Protein AF-A0A2S2NQK9-F1 (afdb_monomer)

Nearest PDB structures (foldseek):
  3hzj-assembly2_B  TM=9.659E-01  e=1.621E-14  Homo sapiens
  3hzj-assembly1_A  TM=9.900E-01  e=5.006E-14  Homo sapiens
  4nc6-assembly1_A  TM=9.800E-01  e=1.167E-12  Homo sapiens
  3qyb-assembly1_A  TM=9.838E-01  e=8.018E-11  Homo sapiens
  3qye-assembly2_B  TM=9.836E-01  e=1.014E-10  Homo sapiens

pLDDT: mean 93.79, std 5.63, range [75.31, 98.5]

Secondary structure (DSSP, 8-state):
-HHHHHHHHHHHHHHHHHHHHTS--TTHHHHHHHHTTSSTTSTTT-STTSHHHHHHHHHHHHHHHH-TTT---TTHHHHHHHHHTTS-HHHHHHHHHIIIIIS-GGGGTSGGGHHHHHHHHHHHHHHHHH-HHHHHHHHHTT--HHHHHHHHHHTTTTTTS-HHHHHHHHHHHHHH-TTHHHHHHHHHH-

Radius of gyration: 18.03 Å; Cα contacts (8 Å, |Δi|>4): 195; chains: 1; bounding box: 40×36×60 Å

Mean predicted aligned error: 4.16 Å

Organism: Schizaphis graminum (NCBI:txid13262)

Sequence (190 aa):
IIIIIIIILLLLLLLLLKCINTQDCECGGTIQRDIHRTFPAHNFFKEAGGIGQDNLFHLTKAYAVYDTEVGYCQGLTFLAATLLLHMPEEQAFCVLLKLMYDYGLREFYKDGFETVYLKLYQLNKLMEEQIPHLFNHFNANGIEAHMYASQWFLTLFTARFPLFFVFRIMDVVLLQGLDTLFQVAIALLQ

InterPro domains:
  IPR000195 Rab-GAP-TBC domain [PF00566] (29-189)
  IPR000195 Rab-GAP-TBC domain [PS50086] (1-177)
  IPR000195 Rab-GAP-TBC domain [SM00164] (2-190)
  IPR035969 Rab-GAP-TBC domain superfamily [SSF47923] (20-137)
  IPR035969 Rab-GAP-TBC domain superfamily [SSF47923] (112-190)
  IPR050302 Rab GTPase-activating TBC domain-containing protein [PTHR47219] (24-190)

Solvent-accessible surface area (backbone atoms only — not comparable to full-atom values): 10617 Å² total; per-residue (Å²): 108,70,69,58,53,52,52,51,52,52,51,50,48,54,50,48,52,56,55,46,58,74,54,88,57,92,55,52,70,60,53,57,58,46,50,71,68,38,58,44,86,38,88,64,37,48,44,87,89,29,71,45,41,50,46,44,48,48,44,51,51,32,47,22,62,68,41,66,84,53,35,76,56,93,58,49,59,29,45,54,45,59,37,48,76,77,40,58,59,71,56,28,44,52,52,48,50,41,42,32,63,78,61,46,51,45,54,45,56,32,86,88,31,59,52,43,54,52,51,39,52,50,48,51,52,49,30,52,75,76,40,43,71,60,40,52,52,30,58,78,68,71,56,55,53,69,81,74,45,48,57,40,69,69,24,64,35,38,78,83,50,60,66,78,58,30,52,54,50,50,57,47,32,77,73,74,32,67,71,52,55,54,58,54,53,52,66,73,72,109

Foldseek 3Di:
DVVVVVVVVLVVLVVLLVVLLPDDAPCLVVQLVLLCQQPCVDPLSVDDVHPLSVLLSSLLSSVLSVCVQLRHDRQVSLQLSLLVVPDGSSVSSVVSCCCVPVLVLVLCRGPPSVVLVVVQVVLLVCCCVPVVVVSVVCVVVVNGSCVPCSCCSNNVCRNPDDSVVSVVSVVVCVVPGSCVSSVVVVVVSD

Structure (mmCIF, N/CA/C/O backbone):
data_AF-A0A2S2NQK9-F1
#
_entry.id   AF-A0A2S2NQK9-F1
#
loop_
_atom_site.group_PDB
_atom_site.id
_atom_site.type_symbol
_atom_site.label_atom_id
_atom_site.label_alt_id
_atom_site.label_comp_id
_atom_site.label_asym_id
_atom_site.label_entity_id
_atom_site.label_seq_id
_atom_site.pdbx_PDB_ins_code
_atom_site.Cartn_x
_atom_site.Cartn_y
_atom_site.Cartn_z
_atom_site.occupancy
_atom_site.B_iso_or_equiv
_atom_site.auth_seq_id
_atom_site.auth_comp_id
_atom_site.auth_asym_id
_atom_site.auth_atom_id
_atom_site.pdbx_PDB_model_num
ATOM 1 N N . ILE A 1 1 ? -5.121 16.002 -33.056 1.00 80.94 1 ILE A N 1
ATOM 2 C CA . ILE A 1 1 ? -4.386 16.763 -32.013 1.00 80.94 1 ILE A CA 1
ATOM 3 C C . ILE A 1 1 ? -4.387 16.005 -30.683 1.00 80.94 1 ILE A C 1
ATOM 5 O O . ILE A 1 1 ? -3.319 15.570 -30.292 1.00 80.94 1 ILE A O 1
ATOM 9 N N . ILE A 1 2 ? -5.537 15.731 -30.050 1.00 75.31 2 ILE A N 1
ATOM 10 C CA . ILE A 1 2 ? -5.604 15.007 -28.756 1.00 75.31 2 ILE A CA 1
ATOM 11 C C . ILE A 1 2 ? -4.926 13.625 -28.798 1.00 75.31 2 ILE A C 1
ATOM 13 O O . ILE A 1 2 ? -4.072 13.347 -27.970 1.00 75.31 2 ILE A O 1
ATOM 17 N N . ILE A 1 3 ? -5.229 12.790 -29.799 1.00 76.62 3 ILE A N 1
ATOM 18 C CA . ILE A 1 3 ? -4.604 11.458 -29.945 1.00 76.62 3 ILE A CA 1
ATOM 19 C C . ILE A 1 3 ? -3.077 11.562 -30.092 1.00 76.62 3 ILE A C 1
ATOM 21 O O . ILE A 1 3 ? -2.344 10.787 -29.492 1.00 76.62 3 ILE A O 1
ATOM 25 N N . ILE A 1 4 ? -2.593 12.552 -30.846 1.00 79.94 4 ILE A N 1
ATOM 26 C CA . ILE A 1 4 ? -1.155 12.788 -31.036 1.00 79.94 4 ILE A CA 1
ATOM 27 C C . ILE A 1 4 ? -0.507 13.206 -29.710 1.00 79.94 4 ILE A C 1
ATOM 29 O O . ILE A 1 4 ? 0.549 12.689 -29.367 1.00 79.94 4 ILE A O 1
ATOM 33 N N . ILE A 1 5 ? -1.157 14.083 -28.939 1.00 80.00 5 ILE A N 1
ATOM 34 C CA . ILE A 1 5 ? -0.694 14.489 -27.605 1.00 80.00 5 ILE A CA 1
ATOM 35 C C . ILE A 1 5 ? -0.624 13.277 -26.667 1.00 80.00 5 ILE A C 1
ATOM 37 O O . ILE A 1 5 ? 0.395 13.091 -26.010 1.00 80.00 5 ILE A O 1
ATOM 41 N N . ILE A 1 6 ? -1.652 12.420 -26.652 1.00 77.31 6 ILE A N 1
ATOM 42 C CA . ILE A 1 6 ? -1.673 11.190 -25.842 1.00 77.31 6 ILE A CA 1
ATOM 43 C C . ILE A 1 6 ? -0.523 10.259 -26.237 1.00 77.31 6 ILE A C 1
ATOM 45 O O . ILE A 1 6 ? 0.194 9.784 -25.364 1.00 77.31 6 ILE A O 1
ATOM 49 N N . ILE A 1 7 ? -0.311 10.029 -27.535 1.00 75.88 7 ILE A N 1
ATOM 50 C CA . ILE A 1 7 ? 0.781 9.176 -28.027 1.00 75.88 7 ILE A CA 1
ATOM 51 C C . ILE A 1 7 ? 2.148 9.749 -27.633 1.00 75.88 7 ILE A C 1
ATOM 53 O O . ILE A 1 7 ? 3.009 9.000 -27.180 1.00 75.88 7 ILE A O 1
ATOM 57 N N . ILE A 1 8 ? 2.348 11.065 -27.764 1.00 79.56 8 ILE A N 1
ATOM 58 C CA . ILE A 1 8 ? 3.593 11.735 -27.361 1.00 79.56 8 ILE A CA 1
ATOM 59 C C . ILE A 1 8 ? 3.822 11.594 -25.852 1.00 79.56 8 ILE A C 1
ATOM 61 O O . ILE A 1 8 ? 4.928 11.255 -25.444 1.00 79.56 8 ILE A O 1
ATOM 65 N N . LEU A 1 9 ? 2.791 11.799 -25.027 1.00 79.25 9 LEU A N 1
ATOM 66 C CA . LEU A 1 9 ? 2.861 11.594 -23.576 1.00 79.25 9 LEU A CA 1
ATOM 67 C C . LEU A 1 9 ? 3.213 10.145 -23.223 1.00 79.25 9 LEU A C 1
ATOM 69 O O . LEU A 1 9 ? 4.075 9.922 -22.378 1.00 79.25 9 LEU A O 1
ATOM 73 N N . LEU A 1 10 ? 2.604 9.167 -23.900 1.00 76.56 10 LEU A N 1
ATOM 74 C CA . LEU A 1 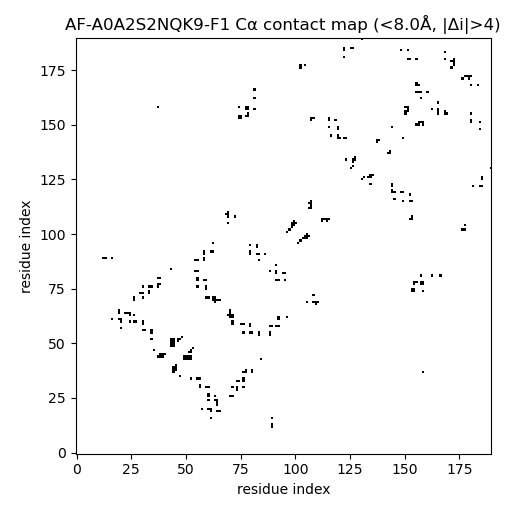10 ? 2.888 7.749 -23.678 1.00 76.56 10 LEU A CA 1
ATOM 75 C C . LEU A 1 10 ? 4.335 7.395 -24.062 1.00 76.56 10 LEU A C 1
ATOM 77 O O . LEU A 1 10 ? 5.013 6.682 -23.330 1.00 76.56 10 LEU A O 1
ATOM 81 N N . LEU A 1 11 ? 4.828 7.928 -25.185 1.00 78.19 11 LEU A N 1
ATOM 82 C CA . LEU A 1 11 ? 6.214 7.760 -25.633 1.00 78.19 11 LEU A CA 1
ATOM 83 C C . LEU A 1 11 ? 7.214 8.416 -24.678 1.00 78.19 11 LEU A C 1
ATOM 85 O O . LEU A 1 11 ? 8.242 7.818 -24.373 1.00 78.19 11 LEU A O 1
ATOM 89 N N . LEU A 1 12 ? 6.917 9.622 -24.190 1.00 81.06 12 LEU A N 1
ATOM 90 C CA . LEU A 1 12 ? 7.744 10.308 -23.197 1.00 81.06 12 LEU A CA 1
ATOM 91 C C . LEU A 1 12 ? 7.798 9.527 -21.885 1.00 81.06 12 LEU A C 1
ATOM 93 O O . LEU A 1 12 ? 8.871 9.402 -21.307 1.00 81.06 12 LEU A O 1
ATOM 97 N N . LEU A 1 13 ? 6.676 8.953 -21.450 1.00 77.19 13 LEU A N 1
ATOM 98 C CA . LEU A 1 13 ? 6.626 8.102 -20.267 1.00 77.19 13 LEU A CA 1
ATOM 99 C C . LEU A 1 13 ? 7.442 6.812 -20.454 1.00 77.19 13 LEU A C 1
ATOM 101 O O . LEU A 1 13 ? 8.217 6.444 -19.575 1.00 77.19 13 LEU A O 1
ATOM 105 N N . LEU A 1 14 ? 7.317 6.156 -21.611 1.00 79.75 14 LEU A N 1
ATOM 106 C CA . LEU A 1 14 ? 8.121 4.984 -21.976 1.00 79.75 14 LEU A CA 1
ATOM 107 C C . LEU A 1 14 ? 9.623 5.299 -21.960 1.00 79.75 14 LEU A C 1
ATOM 109 O O . LEU A 1 14 ? 10.424 4.508 -21.464 1.00 79.75 14 LEU A O 1
ATOM 113 N N . LEU A 1 15 ? 10.010 6.455 -22.507 1.00 80.06 15 LEU A N 1
ATOM 114 C CA . LEU A 1 15 ? 11.395 6.927 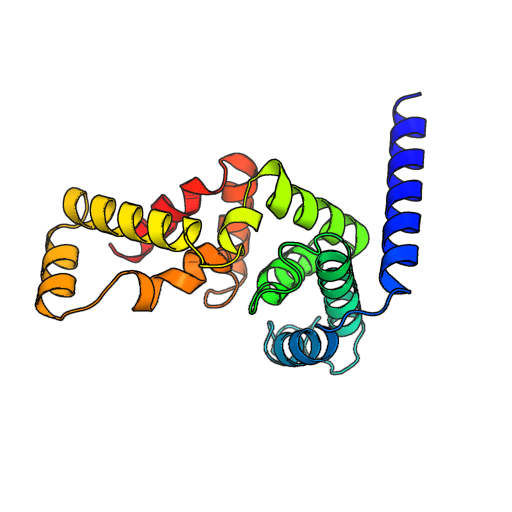-22.494 1.00 80.06 15 LEU A CA 1
ATOM 115 C C . LEU A 1 15 ? 11.862 7.242 -21.073 1.00 80.06 15 LEU A C 1
ATOM 117 O O . LEU A 1 15 ? 12.959 6.836 -20.702 1.00 80.06 15 LEU A O 1
ATOM 121 N N . LEU A 1 16 ? 11.028 7.908 -20.273 1.00 81.19 16 LEU A N 1
ATOM 122 C CA . LEU A 1 16 ? 11.318 8.221 -18.878 1.00 81.19 16 LEU A CA 1
ATOM 123 C C . LEU A 1 16 ? 11.576 6.941 -18.079 1.00 81.19 16 LEU A C 1
ATOM 125 O O . LEU A 1 16 ? 12.618 6.836 -17.442 1.00 81.19 16 LEU A O 1
ATOM 129 N N . LEU A 1 17 ? 10.684 5.950 -18.168 1.00 83.00 17 LEU A N 1
ATOM 130 C CA . LEU A 1 17 ? 10.833 4.682 -17.456 1.00 83.00 17 LEU A CA 1
ATOM 131 C C . LEU A 1 17 ? 12.122 3.956 -17.862 1.00 83.00 17 LEU A C 1
ATOM 133 O O . LEU A 1 17 ? 12.881 3.513 -17.002 1.00 83.00 17 LEU A O 1
ATOM 137 N N . LYS A 1 18 ? 12.417 3.894 -19.167 1.00 84.31 18 LYS A N 1
ATOM 138 C CA . LYS A 1 18 ? 13.667 3.302 -19.667 1.00 84.31 18 LYS A CA 1
ATOM 139 C C . LYS A 1 18 ? 14.898 4.032 -19.137 1.00 84.31 18 LYS A C 1
ATOM 141 O O . LYS A 1 18 ? 15.830 3.374 -18.691 1.00 84.31 18 LYS A O 1
ATOM 146 N N . CYS A 1 19 ? 14.900 5.365 -19.149 1.00 82.75 19 CYS A N 1
ATOM 147 C CA . CYS A 1 19 ? 15.998 6.160 -18.602 1.00 82.75 19 CYS A CA 1
ATOM 148 C C . CYS A 1 19 ? 16.173 5.918 -17.097 1.00 82.75 19 CYS A C 1
ATOM 150 O O . CYS A 1 19 ? 17.290 5.687 -16.644 1.00 82.75 19 CYS A O 1
ATOM 152 N N . ILE A 1 20 ? 15.086 5.922 -16.324 1.00 83.75 20 ILE A N 1
ATOM 153 C CA . ILE A 1 20 ? 15.125 5.676 -14.878 1.00 83.75 20 ILE A CA 1
ATOM 154 C C . ILE A 1 20 ? 15.681 4.279 -14.577 1.00 83.75 20 ILE A C 1
ATOM 156 O O . ILE A 1 20 ? 16.536 4.136 -13.707 1.00 83.75 20 ILE A O 1
ATOM 160 N N . ASN A 1 21 ? 15.279 3.255 -15.333 1.00 84.44 21 ASN A N 1
ATOM 161 C CA . ASN A 1 21 ? 15.763 1.891 -15.117 1.00 84.44 21 ASN A CA 1
ATOM 162 C C . ASN A 1 21 ? 17.279 1.730 -15.336 1.00 84.44 21 ASN A C 1
ATOM 164 O O . ASN A 1 21 ? 17.870 0.814 -14.755 1.00 84.44 21 ASN A O 1
ATOM 168 N N . THR A 1 22 ? 17.924 2.627 -16.097 1.00 84.00 22 THR A N 1
ATOM 169 C CA . THR A 1 22 ? 19.393 2.643 -16.260 1.00 84.00 22 THR A CA 1
ATOM 170 C C . THR A 1 22 ? 20.148 3.237 -15.072 1.00 84.00 22 THR A C 1
ATOM 172 O O . THR A 1 22 ? 21.358 3.056 -14.985 1.00 84.00 22 THR A O 1
ATOM 175 N N . GLN A 1 23 ? 19.462 3.922 -14.154 1.00 86.12 23 GLN A N 1
ATOM 176 C CA . GLN A 1 23 ? 20.084 4.526 -12.977 1.00 86.12 23 GLN A CA 1
ATOM 177 C C . GLN A 1 23 ? 20.291 3.492 -11.868 1.00 86.12 23 GLN A C 1
ATOM 179 O O . GLN A 1 23 ? 19.558 2.503 -11.775 1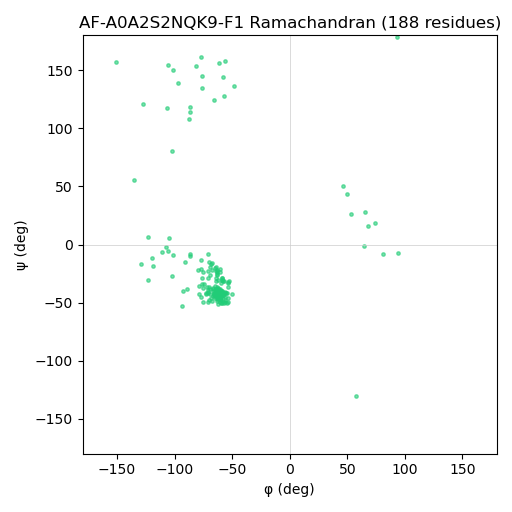.00 86.12 23 GLN A O 1
ATOM 184 N N . ASP A 1 24 ? 21.273 3.722 -11.004 1.00 84.75 24 ASP A N 1
ATOM 185 C CA . ASP A 1 24 ? 21.493 2.895 -9.820 1.00 84.75 24 ASP A CA 1
ATOM 186 C C . ASP A 1 24 ? 20.459 3.218 -8.723 1.00 84.75 24 ASP A C 1
ATOM 188 O O . ASP A 1 24 ? 20.046 4.363 -8.561 1.00 84.75 24 ASP A O 1
ATOM 192 N N . CYS A 1 25 ? 20.029 2.207 -7.957 1.00 87.38 25 CYS A N 1
ATOM 193 C CA . CYS A 1 25 ? 19.203 2.386 -6.750 1.00 87.38 25 CYS A CA 1
ATOM 194 C C . CYS A 1 25 ? 19.861 1.649 -5.588 1.00 87.38 25 CYS A C 1
ATOM 196 O O . CYS A 1 25 ? 20.037 0.429 -5.628 1.00 87.38 25 CYS A O 1
ATOM 198 N N . GLU A 1 26 ? 20.182 2.391 -4.529 1.00 88.69 26 GLU A N 1
ATOM 199 C CA . GLU A 1 26 ? 20.768 1.861 -3.288 1.00 88.69 26 GLU A CA 1
ATOM 200 C C . GLU A 1 26 ? 19.855 0.809 -2.631 1.00 88.69 26 GLU A C 1
ATOM 202 O O . GLU A 1 26 ? 20.296 -0.151 -2.000 1.00 88.69 26 GLU A O 1
ATOM 207 N N . CYS A 1 27 ? 18.554 0.955 -2.866 1.00 90.44 27 CYS A N 1
ATOM 208 C CA . CYS A 1 27 ? 17.470 0.092 -2.430 1.00 90.44 27 CYS A CA 1
ATOM 209 C C . CYS A 1 27 ? 17.392 -1.286 -3.115 1.00 90.44 27 CYS A C 1
ATOM 211 O O . CYS A 1 27 ? 16.594 -2.121 -2.676 1.00 90.44 27 CYS A O 1
ATOM 213 N N . GLY A 1 28 ? 18.186 -1.561 -4.159 1.00 91.12 28 GLY A N 1
ATOM 214 C CA . GLY A 1 28 ? 18.007 -2.737 -5.023 1.00 91.12 28 GLY A CA 1
ATOM 215 C C . GLY A 1 28 ? 18.022 -4.070 -4.268 1.00 91.12 28 GLY A C 1
ATOM 216 O O . GLY A 1 28 ? 17.174 -4.932 -4.500 1.00 91.12 28 GLY A O 1
ATOM 217 N N . GLY A 1 29 ? 18.915 -4.215 -3.284 1.00 93.38 29 GLY A N 1
ATOM 218 C CA . GLY A 1 29 ? 18.977 -5.419 -2.450 1.00 93.38 29 GLY A CA 1
ATOM 219 C C . GLY A 1 29 ? 17.728 -5.630 -1.584 1.00 93.38 29 GLY A C 1
ATOM 220 O O . GLY A 1 29 ? 17.295 -6.765 -1.384 1.00 93.38 29 GLY A O 1
ATOM 221 N N . THR A 1 30 ? 17.113 -4.554 -1.087 1.00 94.62 30 THR A N 1
ATOM 222 C CA . THR A 1 30 ? 15.869 -4.636 -0.305 1.00 94.62 30 THR A CA 1
ATOM 223 C C . THR A 1 30 ? 14.681 -4.970 -1.200 1.00 94.62 30 THR A C 1
ATOM 225 O O . THR A 1 30 ? 13.898 -5.847 -0.838 1.00 94.62 30 THR A O 1
ATOM 228 N N . ILE A 1 31 ? 14.594 -4.353 -2.383 1.00 96.12 31 ILE A N 1
ATOM 229 C CA . ILE A 1 31 ? 13.555 -4.650 -3.378 1.00 96.12 31 ILE A CA 1
ATOM 230 C C . ILE A 1 31 ? 13.598 -6.136 -3.756 1.00 96.12 31 ILE A C 1
ATOM 232 O O . ILE A 1 31 ? 12.576 -6.815 -3.682 1.00 96.12 31 ILE A O 1
ATOM 236 N N . GLN A 1 32 ? 14.782 -6.679 -4.063 1.00 94.81 32 GLN A N 1
ATOM 237 C CA . GLN A 1 32 ? 14.931 -8.087 -4.445 1.00 94.81 32 GLN A CA 1
ATOM 238 C C . GLN A 1 32 ? 14.436 -9.053 -3.356 1.00 94.81 32 GLN A C 1
ATOM 240 O O . GLN A 1 32 ? 13.788 -10.057 -3.652 1.00 94.81 32 GLN A O 1
ATOM 245 N N . ARG A 1 33 ? 14.713 -8.756 -2.078 1.00 94.75 33 ARG A N 1
ATOM 246 C CA . ARG A 1 33 ? 14.214 -9.573 -0.958 1.00 94.75 33 ARG A CA 1
ATOM 247 C C . ARG A 1 33 ? 12.692 -9.554 -0.866 1.00 94.75 33 ARG A C 1
ATOM 249 O O . ARG A 1 33 ? 12.098 -10.586 -0.557 1.00 94.75 33 ARG A O 1
ATOM 256 N N . ASP A 1 34 ? 12.073 -8.408 -1.128 1.00 95.62 34 ASP A N 1
ATOM 257 C CA . ASP A 1 34 ? 10.622 -8.264 -1.063 1.00 95.62 34 ASP A CA 1
ATOM 258 C C . ASP A 1 34 ? 9.918 -8.971 -2.220 1.00 95.62 34 ASP A C 1
ATOM 260 O O . ASP A 1 34 ? 8.903 -9.625 -1.991 1.00 95.62 34 ASP A O 1
ATOM 264 N N . ILE A 1 35 ? 10.506 -8.960 -3.417 1.00 96.25 35 ILE A N 1
ATOM 265 C CA . ILE A 1 35 ? 9.991 -9.695 -4.579 1.00 96.25 35 ILE A CA 1
ATOM 266 C C . ILE A 1 35 ? 9.834 -11.185 -4.277 1.00 96.25 35 ILE A C 1
ATOM 268 O O . ILE A 1 35 ? 8.774 -11.747 -4.541 1.00 96.25 35 ILE A O 1
ATOM 272 N N . HIS A 1 36 ? 10.828 -11.819 -3.645 1.00 93.88 36 HIS A N 1
ATOM 273 C CA . HIS A 1 36 ? 10.766 -13.253 -3.329 1.00 93.88 36 HIS A CA 1
ATOM 274 C C . HIS A 1 36 ? 9.597 -13.641 -2.407 1.00 93.88 36 HIS A C 1
ATOM 276 O O . HIS A 1 36 ? 9.206 -14.807 -2.366 1.00 93.88 36 HIS A O 1
ATOM 282 N N . ARG A 1 37 ? 9.035 -12.685 -1.657 1.00 94.62 37 ARG A N 1
ATOM 283 C CA . ARG A 1 37 ? 7.878 -12.901 -0.775 1.00 94.62 37 ARG A CA 1
ATOM 284 C C . ARG A 1 37 ? 6.580 -12.283 -1.299 1.00 94.62 37 ARG A C 1
ATOM 286 O O . ARG A 1 37 ? 5.540 -12.460 -0.665 1.00 94.62 37 ARG A O 1
ATOM 293 N N . THR A 1 38 ? 6.604 -11.594 -2.437 1.00 96.69 38 THR A N 1
ATOM 294 C CA . THR A 1 38 ? 5.418 -10.983 -3.042 1.00 96.69 38 THR A CA 1
ATOM 295 C C . THR A 1 38 ? 4.707 -11.974 -3.955 1.00 96.69 38 THR A C 1
ATOM 297 O O . THR A 1 38 ? 5.177 -12.300 -5.038 1.00 96.69 38 THR A O 1
ATOM 300 N N . PHE A 1 39 ? 3.549 -12.459 -3.497 1.00 96.06 39 PHE A N 1
ATOM 301 C CA . PHE A 1 39 ? 2.700 -13.429 -4.202 1.00 96.06 39 PHE A CA 1
ATOM 302 C C . PHE A 1 39 ? 3.465 -14.632 -4.803 1.00 96.06 39 PHE A C 1
ATOM 304 O O . PHE A 1 39 ? 3.235 -14.982 -5.962 1.00 96.06 39 PHE A O 1
ATOM 311 N N . PRO A 1 40 ? 4.329 -15.327 -4.033 1.00 95.44 40 PRO A N 1
ATOM 312 C CA . PRO A 1 40 ? 5.253 -16.335 -4.571 1.00 95.44 40 PRO A CA 1
ATOM 313 C C . PRO A 1 40 ? 4.551 -17.565 -5.165 1.00 95.44 40 PRO A C 1
ATOM 315 O O . PRO A 1 40 ? 5.127 -18.288 -5.968 1.00 95.44 40 PRO A O 1
ATOM 318 N N . ALA A 1 41 ? 3.295 -17.814 -4.787 1.00 94.06 41 ALA A N 1
ATOM 319 C CA . ALA A 1 41 ? 2.484 -18.896 -5.344 1.00 94.06 41 ALA A CA 1
ATOM 320 C C . ALA A 1 41 ? 1.740 -18.500 -6.636 1.00 94.06 41 ALA A C 1
ATOM 322 O O . ALA A 1 41 ? 1.148 -19.356 -7.293 1.00 94.06 41 ALA A O 1
ATOM 323 N N . HIS A 1 42 ? 1.727 -17.215 -7.006 1.00 97.00 42 HIS A N 1
ATOM 324 C CA . HIS A 1 42 ? 1.015 -16.741 -8.186 1.00 97.00 42 HIS A CA 1
ATOM 325 C C . HIS A 1 42 ? 1.791 -17.088 -9.461 1.00 97.00 42 HIS A C 1
ATOM 327 O O . HIS A 1 42 ? 2.991 -16.842 -9.550 1.00 97.00 42 HIS A O 1
ATOM 333 N N . ASN A 1 43 ? 1.102 -17.604 -10.485 1.00 97.00 43 ASN A N 1
ATOM 334 C CA . ASN A 1 43 ? 1.735 -18.098 -11.716 1.00 97.00 43 ASN A CA 1
ATOM 335 C C . ASN A 1 43 ? 2.663 -17.088 -12.400 1.00 97.00 43 ASN A C 1
ATOM 337 O O . ASN A 1 43 ? 3.652 -17.500 -12.993 1.00 97.00 43 ASN A O 1
ATOM 341 N N . PHE A 1 44 ? 2.350 -15.798 -12.301 1.00 97.12 44 PHE A N 1
ATOM 342 C CA . PHE A 1 44 ? 3.154 -14.730 -12.891 1.00 97.12 44 PHE A CA 1
ATOM 343 C C . PHE A 1 44 ? 4.447 -14.421 -12.112 1.00 97.12 44 PHE A C 1
ATOM 345 O O . PHE A 1 44 ? 5.432 -14.023 -12.718 1.00 97.12 44 PHE A O 1
ATOM 352 N N . PHE A 1 45 ? 4.468 -14.634 -10.790 1.00 97.50 45 PHE A N 1
ATOM 353 C CA . PHE A 1 45 ? 5.591 -14.260 -9.913 1.00 97.50 45 PHE A CA 1
ATOM 354 C C . PHE A 1 45 ? 6.361 -15.462 -9.338 1.00 97.50 45 PHE A C 1
ATOM 356 O O . PHE A 1 45 ? 7.385 -15.274 -8.686 1.00 97.50 45 PHE A O 1
ATOM 363 N N . LYS A 1 46 ? 5.888 -16.696 -9.562 1.00 95.25 46 LYS A N 1
ATOM 364 C CA . LYS A 1 46 ? 6.466 -17.916 -8.966 1.00 95.25 46 LYS A CA 1
ATOM 365 C C . LYS A 1 46 ? 7.853 -18.294 -9.489 1.00 95.25 46 LYS A C 1
ATOM 367 O O . LYS A 1 46 ? 8.583 -19.003 -8.805 1.00 95.25 46 LYS A O 1
ATOM 372 N N . GLU A 1 47 ? 8.195 -17.891 -10.710 1.00 94.94 47 GLU A N 1
ATOM 373 C CA . GLU A 1 47 ? 9.472 -18.236 -11.336 1.00 94.94 47 GLU A CA 1
ATOM 374 C C . GLU A 1 47 ? 10.541 -17.215 -10.941 1.00 94.94 47 GLU A C 1
ATOM 376 O O . GLU A 1 47 ? 10.410 -16.024 -11.225 1.00 94.94 47 GLU A O 1
ATOM 381 N N . ALA A 1 48 ? 11.591 -17.685 -10.265 1.00 91.56 48 ALA A N 1
ATOM 382 C CA . ALA A 1 48 ? 12.727 -16.850 -9.895 1.00 91.56 48 ALA A CA 1
ATOM 383 C C . ALA A 1 48 ? 13.47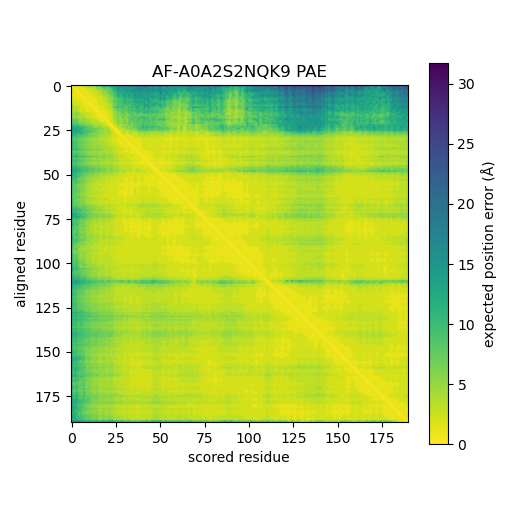6 -16.392 -11.154 1.00 91.56 48 ALA A C 1
ATOM 385 O O . ALA A 1 48 ? 13.881 -17.227 -11.960 1.00 91.56 48 ALA A O 1
ATOM 386 N N . GLY A 1 49 ? 13.643 -15.077 -11.319 1.00 90.06 49 GLY A N 1
ATOM 387 C CA . GLY A 1 49 ? 14.184 -14.493 -12.556 1.00 90.06 49 GLY A CA 1
ATOM 388 C C . GLY A 1 49 ? 13.259 -14.644 -13.770 1.00 90.06 49 GLY A C 1
ATOM 389 O O . GLY A 1 49 ? 13.704 -14.516 -14.906 1.00 90.06 49 GLY A O 1
ATOM 390 N N . GLY A 1 50 ? 11.982 -14.971 -13.547 1.00 95.56 50 GLY A N 1
ATOM 391 C CA . GLY A 1 50 ? 10.962 -14.923 -14.584 1.00 95.56 50 GLY A CA 1
ATOM 392 C C . GLY A 1 50 ? 10.505 -13.488 -14.851 1.00 95.56 50 GLY A C 1
ATOM 393 O O . GLY A 1 50 ? 10.621 -12.608 -13.995 1.00 95.56 50 GLY A O 1
ATOM 394 N N . ILE A 1 51 ? 9.876 -13.275 -16.010 1.00 96.31 51 ILE A N 1
ATOM 395 C CA . ILE A 1 51 ? 9.465 -11.941 -16.481 1.00 96.31 51 ILE A CA 1
ATOM 396 C C . ILE A 1 51 ? 8.612 -11.157 -15.470 1.00 96.31 51 ILE A C 1
ATOM 398 O O . ILE A 1 51 ? 8.713 -9.939 -15.390 1.00 96.31 51 ILE A O 1
ATOM 402 N N . GLY A 1 52 ? 7.779 -11.830 -14.669 1.00 97.00 52 GLY A N 1
ATOM 403 C CA . GLY A 1 52 ? 6.959 -11.149 -13.668 1.00 97.00 52 GLY A CA 1
ATOM 404 C C . GLY A 1 52 ? 7.769 -10.596 -12.495 1.00 97.00 52 GLY A C 1
ATOM 405 O O . GLY A 1 52 ? 7.459 -9.507 -12.013 1.00 97.00 52 GLY A O 1
ATOM 406 N N . GLN A 1 53 ? 8.816 -11.301 -12.051 1.00 97.44 53 GLN A N 1
ATOM 407 C CA . GLN A 1 53 ? 9.726 -10.786 -11.023 1.00 97.44 53 GLN A CA 1
ATOM 408 C C . GLN A 1 53 ? 10.596 -9.653 -11.574 1.00 97.44 53 GLN A C 1
ATOM 410 O O . GLN A 1 53 ? 10.769 -8.651 -10.883 1.00 97.44 53 GLN A O 1
ATOM 415 N N . ASP A 1 54 ? 11.059 -9.767 -12.821 1.00 96.12 54 ASP A N 1
ATOM 416 C CA . ASP A 1 54 ? 11.844 -8.720 -13.486 1.00 96.12 54 ASP A CA 1
ATOM 417 C C . ASP A 1 54 ? 11.031 -7.431 -13.652 1.00 96.12 54 ASP A C 1
ATOM 419 O O . ASP A 1 54 ? 11.471 -6.361 -13.233 1.00 96.12 54 ASP A O 1
ATOM 423 N N . ASN A 1 55 ? 9.801 -7.531 -14.168 1.00 96.81 55 ASN A N 1
ATOM 424 C CA . ASN A 1 55 ? 8.904 -6.381 -14.303 1.00 96.81 55 ASN A CA 1
ATOM 425 C C . ASN A 1 55 ? 8.588 -5.754 -12.937 1.00 96.81 55 ASN A C 1
ATOM 427 O O . ASN A 1 55 ? 8.517 -4.533 -12.815 1.00 96.81 55 ASN A O 1
ATOM 431 N N . LEU A 1 56 ? 8.411 -6.571 -11.892 1.00 97.56 56 LEU A N 1
ATOM 432 C CA . LEU A 1 56 ? 8.187 -6.075 -10.534 1.00 97.56 56 LEU A CA 1
ATOM 433 C C . LEU A 1 56 ? 9.418 -5.348 -9.981 1.00 97.56 56 LEU A C 1
ATOM 435 O O . LEU A 1 56 ? 9.268 -4.304 -9.339 1.00 97.56 56 LEU A O 1
ATOM 439 N N . PHE A 1 57 ? 10.621 -5.861 -10.249 1.00 96.44 57 PHE A N 1
ATOM 440 C CA . PHE A 1 57 ? 11.874 -5.205 -9.890 1.0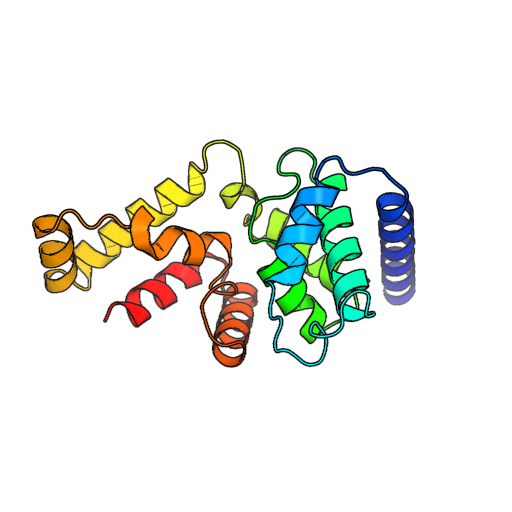0 96.44 57 PHE A CA 1
ATOM 441 C C . PHE A 1 57 ? 12.023 -3.866 -10.604 1.00 96.44 57 PHE A C 1
ATOM 443 O O . PHE A 1 57 ? 12.228 -2.858 -9.933 1.00 96.44 57 PHE A O 1
ATOM 450 N N . HIS A 1 58 ? 11.860 -3.833 -11.927 1.00 95.62 58 HIS A N 1
ATOM 451 C CA . HIS A 1 58 ? 11.956 -2.608 -12.720 1.00 95.62 58 HIS A CA 1
ATOM 452 C C . HIS A 1 58 ? 10.939 -1.559 -12.279 1.00 95.62 58 HIS A C 1
ATOM 454 O O . HIS A 1 58 ? 11.324 -0.440 -11.957 1.00 95.62 58 HIS A O 1
ATOM 460 N N . LEU A 1 59 ? 9.663 -1.933 -12.152 1.00 96.44 59 LEU A N 1
ATOM 461 C CA . LEU A 1 59 ? 8.601 -1.034 -11.703 1.00 96.44 59 LEU A CA 1
ATOM 462 C C . LEU A 1 59 ? 8.911 -0.411 -10.333 1.00 96.44 59 LEU A C 1
ATOM 464 O O . LEU A 1 59 ? 8.797 0.801 -10.143 1.00 96.44 59 LEU A O 1
ATOM 468 N N . THR A 1 60 ? 9.321 -1.244 -9.376 1.00 96.81 60 THR A N 1
ATOM 469 C CA . THR A 1 60 ? 9.584 -0.812 -7.997 1.00 96.81 60 THR A CA 1
ATOM 470 C C . THR A 1 60 ? 10.866 0.016 -7.899 1.00 96.81 60 THR A C 1
ATOM 472 O O . THR A 1 60 ? 10.892 1.040 -7.217 1.00 96.81 60 THR A O 1
ATOM 475 N N . LYS A 1 61 ? 11.925 -0.394 -8.609 1.00 95.88 61 LYS A N 1
ATOM 476 C CA . LYS A 1 61 ? 13.181 0.354 -8.724 1.00 95.88 61 LYS A CA 1
ATOM 477 C C . LYS A 1 61 ? 12.928 1.719 -9.351 1.00 95.88 61 LYS A C 1
ATOM 479 O O . LYS A 1 61 ? 13.406 2.721 -8.829 1.00 95.88 61 LYS A O 1
ATOM 484 N N . ALA A 1 62 ? 12.161 1.761 -10.437 1.00 95.62 62 ALA A N 1
ATOM 485 C CA . ALA A 1 62 ? 11.853 2.998 -11.126 1.00 95.62 62 ALA A CA 1
ATOM 486 C C . ALA A 1 62 ? 11.116 3.983 -10.222 1.00 95.62 62 ALA A C 1
ATOM 488 O O . ALA A 1 62 ? 11.449 5.165 -10.213 1.00 95.62 62 ALA A O 1
ATOM 489 N N . TYR A 1 63 ? 10.169 3.499 -9.413 1.00 96.00 63 TYR A N 1
ATOM 490 C CA . TYR A 1 63 ? 9.520 4.338 -8.410 1.00 96.00 63 TYR A CA 1
ATOM 491 C C . TYR A 1 63 ? 10.524 4.894 -7.395 1.00 96.00 63 TYR A C 1
ATOM 493 O O . TYR A 1 63 ? 10.548 6.098 -7.162 1.00 96.00 63 TYR A O 1
ATOM 501 N N . ALA A 1 64 ? 11.376 4.036 -6.831 1.00 95.56 64 ALA A N 1
ATOM 502 C CA . ALA A 1 64 ? 12.322 4.438 -5.794 1.00 95.56 64 ALA A CA 1
ATOM 503 C C . ALA A 1 64 ? 13.369 5.455 -6.284 1.00 95.56 64 ALA A C 1
ATOM 505 O O . ALA A 1 64 ? 13.815 6.299 -5.513 1.00 95.56 64 ALA A O 1
ATOM 506 N N . VAL A 1 65 ? 13.754 5.385 -7.561 1.00 95.19 65 VAL A N 1
ATOM 507 C CA . VAL A 1 65 ? 14.628 6.382 -8.200 1.00 95.19 65 VAL A CA 1
ATOM 508 C C . VAL A 1 65 ? 13.863 7.669 -8.531 1.00 95.19 65 VAL A C 1
ATOM 510 O O . VAL A 1 65 ? 14.435 8.753 -8.476 1.00 95.19 65 VAL A O 1
ATOM 513 N N . TYR A 1 66 ? 12.579 7.566 -8.886 1.00 94.12 66 TYR A N 1
ATOM 514 C CA . TYR A 1 66 ? 11.747 8.721 -9.223 1.00 94.12 66 TYR A CA 1
ATOM 515 C C . TYR A 1 66 ? 11.401 9.575 -7.996 1.00 94.12 66 TYR A C 1
ATOM 517 O O . TYR A 1 66 ? 11.565 10.793 -8.030 1.00 94.12 66 TYR A O 1
ATOM 525 N N . ASP A 1 67 ? 10.923 8.951 -6.917 1.00 94.81 67 ASP A N 1
ATOM 526 C CA . ASP A 1 67 ? 10.588 9.627 -5.664 1.00 94.81 67 ASP A CA 1
ATOM 527 C C . ASP A 1 67 ? 11.702 9.398 -4.644 1.00 94.81 67 ASP A C 1
ATOM 529 O O . ASP A 1 67 ? 11.589 8.537 -3.779 1.00 94.81 67 ASP A O 1
ATOM 533 N N . THR A 1 68 ? 12.791 10.161 -4.737 1.00 93.06 68 THR A N 1
ATOM 534 C CA . THR A 1 68 ? 13.948 10.005 -3.838 1.00 93.06 68 THR A CA 1
ATOM 535 C C . THR A 1 68 ? 13.663 10.408 -2.389 1.00 93.06 68 THR A C 1
ATOM 537 O O . THR A 1 68 ? 14.449 10.067 -1.513 1.00 93.06 68 THR A O 1
ATOM 540 N N . GLU A 1 69 ? 12.581 11.153 -2.125 1.00 93.38 69 GLU A N 1
ATOM 541 C CA . GLU A 1 69 ? 12.164 11.510 -0.758 1.00 93.38 69 GLU A CA 1
ATOM 542 C C . GLU A 1 69 ? 11.613 10.278 -0.029 1.00 93.38 69 GLU A C 1
ATOM 544 O O . GLU A 1 69 ? 11.923 10.063 1.136 1.00 93.38 69 GLU A O 1
ATOM 549 N N . VAL A 1 70 ? 10.820 9.454 -0.720 1.00 94.12 70 VAL A N 1
ATOM 550 C CA . VAL A 1 70 ? 10.284 8.200 -0.164 1.00 94.12 70 VAL A CA 1
ATOM 551 C C . VAL A 1 70 ? 11.229 7.020 -0.404 1.00 94.12 70 VAL A C 1
ATOM 553 O O . VAL A 1 70 ? 11.359 6.126 0.431 1.00 94.12 70 VAL A O 1
ATOM 556 N N . GLY A 1 71 ? 11.857 6.974 -1.575 1.00 93.69 71 GLY A N 1
ATOM 557 C CA . GLY A 1 71 ? 12.630 5.843 -2.059 1.00 93.69 71 GLY A CA 1
ATOM 558 C C . GLY A 1 71 ? 11.795 4.563 -2.117 1.00 93.69 71 GLY A C 1
ATOM 559 O O . GLY A 1 71 ? 10.692 4.521 -2.667 1.00 93.69 71 GLY A O 1
ATOM 560 N N . TYR A 1 72 ? 12.340 3.490 -1.542 1.00 94.62 72 TYR A N 1
ATOM 561 C CA . TYR A 1 72 ? 11.642 2.218 -1.400 1.00 94.62 72 TYR A CA 1
ATOM 562 C C . TYR A 1 72 ? 11.213 1.985 0.049 1.00 94.62 72 TYR A C 1
ATOM 564 O O . TYR A 1 72 ? 12.058 1.780 0.922 1.00 94.62 72 TYR A O 1
ATOM 572 N N . CYS A 1 73 ? 9.902 1.898 0.281 1.00 92.12 73 CYS A N 1
ATOM 573 C CA . CYS A 1 73 ? 9.366 1.411 1.545 1.00 92.12 73 CYS A CA 1
ATOM 574 C C . CYS A 1 73 ? 9.003 -0.077 1.464 1.00 92.12 73 CYS A C 1
ATOM 576 O O . CYS A 1 73 ? 8.427 -0.559 0.484 1.00 92.12 73 CYS A O 1
ATOM 578 N N . GLN A 1 74 ? 9.316 -0.811 2.531 1.00 89.88 74 GLN A N 1
ATOM 579 C CA . GLN A 1 74 ? 9.065 -2.242 2.629 1.00 89.88 74 GLN A CA 1
ATOM 580 C C . GLN A 1 74 ? 7.576 -2.570 2.434 1.00 89.88 74 GLN A C 1
ATOM 582 O O . GLN A 1 74 ? 6.710 -2.050 3.135 1.00 89.88 74 GLN A O 1
ATOM 587 N N . GLY A 1 75 ? 7.287 -3.503 1.526 1.00 88.81 75 GLY A N 1
ATOM 588 C CA . GLY A 1 75 ? 5.924 -3.911 1.186 1.00 88.81 75 GLY A CA 1
ATOM 589 C C . GLY A 1 75 ? 5.306 -3.186 -0.014 1.00 88.81 75 GLY A C 1
ATOM 590 O O . GLY A 1 75 ? 4.261 -3.635 -0.487 1.00 88.81 75 GLY A O 1
ATOM 591 N N . LEU A 1 76 ? 5.953 -2.152 -0.568 1.00 94.75 76 LEU A N 1
ATOM 592 C CA . LEU A 1 76 ? 5.491 -1.478 -1.791 1.00 94.75 76 LEU A CA 1
ATOM 593 C C . LEU A 1 76 ? 5.383 -2.445 -2.987 1.00 94.75 76 LEU A C 1
ATOM 595 O O . LEU A 1 76 ? 4.512 -2.282 -3.842 1.00 94.75 76 LEU A O 1
ATOM 599 N N . THR A 1 77 ? 6.200 -3.505 -3.013 1.00 96.88 77 THR A N 1
ATOM 600 C CA . THR A 1 77 ? 6.138 -4.551 -4.045 1.00 96.88 77 THR A CA 1
ATOM 601 C C . THR A 1 77 ? 4.770 -5.226 -4.135 1.00 96.88 77 THR A C 1
ATOM 603 O O . THR A 1 77 ? 4.370 -5.607 -5.228 1.00 96.88 77 THR A O 1
ATOM 606 N N . PHE A 1 78 ? 4.007 -5.356 -3.044 1.00 97.44 78 PHE A N 1
ATOM 607 C CA . PHE A 1 78 ? 2.673 -5.969 -3.100 1.00 97.44 78 PHE A CA 1
ATOM 608 C C . PHE A 1 78 ? 1.662 -5.094 -3.852 1.00 97.44 78 PHE A C 1
ATOM 610 O O . PHE A 1 78 ? 0.861 -5.611 -4.638 1.00 97.44 78 PHE A O 1
ATOM 617 N N . LEU A 1 79 ? 1.740 -3.771 -3.677 1.00 96.94 79 LEU A N 1
ATOM 618 C CA . LEU A 1 79 ? 0.934 -2.821 -4.442 1.00 96.94 79 LEU A CA 1
ATOM 619 C C . LEU A 1 79 ? 1.351 -2.820 -5.918 1.00 96.94 79 LEU A C 1
ATOM 621 O O . LEU A 1 79 ? 0.506 -2.982 -6.795 1.00 96.94 79 LEU A O 1
ATOM 625 N N . ALA A 1 80 ? 2.655 -2.727 -6.191 1.00 97.69 80 ALA A N 1
ATOM 626 C CA . ALA A 1 80 ? 3.200 -2.777 -7.548 1.00 97.69 80 ALA A CA 1
ATOM 627 C C . ALA A 1 80 ? 2.817 -4.078 -8.282 1.00 97.69 80 ALA A C 1
ATOM 629 O O . ALA A 1 80 ? 2.347 -4.043 -9.419 1.00 97.69 80 ALA A O 1
ATOM 630 N N . ALA A 1 81 ? 2.927 -5.226 -7.610 1.00 98.06 81 ALA A N 1
ATOM 631 C CA . ALA A 1 81 ? 2.531 -6.520 -8.154 1.00 98.06 81 ALA A CA 1
ATOM 632 C C . ALA A 1 81 ? 1.028 -6.584 -8.451 1.00 98.06 81 ALA A C 1
ATOM 634 O O . ALA A 1 81 ? 0.636 -7.099 -9.493 1.00 98.06 81 ALA A O 1
ATOM 635 N N . THR A 1 82 ? 0.187 -6.019 -7.580 1.00 97.50 82 THR A N 1
ATOM 636 C CA . THR A 1 82 ? -1.268 -5.943 -7.793 1.00 97.50 82 THR A CA 1
ATOM 637 C C . THR A 1 82 ? -1.612 -5.183 -9.076 1.00 97.50 82 THR A C 1
ATOM 639 O O . THR A 1 82 ? -2.494 -5.611 -9.824 1.00 97.50 82 THR A O 1
ATOM 642 N N . LEU A 1 83 ? -0.892 -4.099 -9.377 1.00 97.88 83 LEU A N 1
ATOM 643 C CA . LEU A 1 83 ? -1.056 -3.357 -10.630 1.00 97.88 83 LEU A CA 1
ATOM 644 C C . LEU A 1 83 ? -0.585 -4.180 -11.839 1.00 97.88 83 LEU A C 1
ATOM 646 O O . LEU A 1 83 ? -1.328 -4.305 -12.811 1.00 97.88 83 LEU A O 1
ATOM 650 N N . LEU A 1 84 ? 0.590 -4.815 -11.756 1.00 98.00 84 LEU A N 1
ATOM 651 C CA . LEU A 1 84 ? 1.155 -5.645 -12.835 1.00 98.00 84 LEU A CA 1
ATOM 652 C C . LEU A 1 84 ? 0.285 -6.844 -13.229 1.00 98.00 84 LEU A C 1
ATOM 654 O O . LEU A 1 84 ? 0.387 -7.335 -14.350 1.00 98.00 84 LEU A O 1
ATOM 658 N N . LEU A 1 85 ? -0.587 -7.316 -12.337 1.00 97.69 85 LEU A N 1
ATOM 659 C CA . LEU A 1 85 ? -1.551 -8.369 -12.668 1.00 97.69 85 LEU A CA 1
ATOM 660 C C . LEU A 1 85 ? -2.668 -7.905 -13.617 1.00 97.69 85 LEU A C 1
ATOM 662 O O . LEU A 1 85 ? -3.351 -8.752 -14.190 1.00 97.69 85 LEU A O 1
ATOM 666 N N . HIS A 1 86 ? -2.851 -6.595 -13.800 1.00 96.81 86 HIS A N 1
ATOM 667 C CA . HIS A 1 86 ? -3.941 -6.022 -14.598 1.00 96.81 86 HIS A CA 1
ATOM 668 C C . HIS A 1 86 ? -3.470 -5.208 -15.799 1.00 96.81 86 HIS A C 1
ATOM 670 O O . HIS A 1 86 ? -4.265 -4.950 -16.702 1.00 96.81 86 HIS A O 1
ATOM 676 N N . MET A 1 87 ? -2.210 -4.773 -15.815 1.00 96.00 87 MET A N 1
ATOM 677 C CA . MET A 1 87 ? -1.704 -3.887 -16.856 1.00 96.00 87 MET A CA 1
ATOM 678 C C . MET A 1 87 ? -0.199 -4.072 -17.101 1.00 96.00 87 MET A C 1
ATOM 680 O O . MET A 1 87 ? 0.515 -4.531 -16.207 1.00 96.00 87 MET A O 1
ATOM 684 N N . PRO A 1 88 ? 0.298 -3.701 -18.296 1.00 94.81 88 PRO A N 1
ATOM 685 C CA . PRO A 1 88 ? 1.728 -3.655 -18.591 1.00 94.81 88 PRO A CA 1
ATOM 686 C C . PRO A 1 88 ? 2.514 -2.770 -17.617 1.00 94.81 88 PRO A C 1
ATOM 688 O O . PRO A 1 88 ? 1.955 -1.853 -17.011 1.00 94.81 88 PRO A O 1
ATOM 691 N N . GLU A 1 89 ? 3.822 -3.013 -17.516 1.00 94.25 89 GLU A N 1
ATOM 692 C CA . GLU A 1 89 ? 4.736 -2.335 -16.586 1.00 94.25 89 GLU A CA 1
ATOM 693 C C . GLU A 1 89 ? 4.613 -0.808 -16.630 1.00 94.25 89 GLU A C 1
ATOM 695 O O . GLU A 1 89 ? 4.548 -0.150 -15.594 1.00 94.25 89 GLU A O 1
ATOM 700 N N . GLU A 1 90 ? 4.500 -0.231 -17.822 1.00 90.38 90 GLU A N 1
ATOM 701 C CA . GLU A 1 90 ? 4.522 1.221 -17.993 1.00 90.38 90 GLU A CA 1
ATOM 702 C C . GLU A 1 90 ? 3.214 1.869 -17.543 1.00 90.38 90 GLU A C 1
ATOM 704 O O . GLU A 1 90 ? 3.203 2.966 -16.980 1.00 90.38 90 GLU A O 1
ATOM 709 N N . GLN A 1 91 ? 2.103 1.157 -17.737 1.00 92.12 91 GLN A N 1
ATOM 710 C CA . GLN A 1 91 ? 0.802 1.564 -17.217 1.00 92.12 91 GLN A CA 1
ATOM 711 C C . GLN A 1 91 ? 0.771 1.411 -15.694 1.00 92.12 91 GLN A C 1
ATOM 713 O O . GLN A 1 91 ? 0.301 2.317 -15.005 1.00 92.12 91 GLN A O 1
ATOM 718 N N . ALA A 1 92 ? 1.341 0.323 -15.167 1.00 96.38 92 ALA A N 1
ATOM 719 C CA . ALA A 1 92 ? 1.445 0.092 -13.730 1.00 96.38 92 ALA A CA 1
ATOM 720 C C . ALA A 1 92 ? 2.275 1.191 -13.055 1.00 96.38 92 ALA A C 1
ATOM 722 O O . ALA A 1 92 ? 1.874 1.694 -12.009 1.00 96.38 92 ALA A O 1
ATOM 723 N N . PHE A 1 93 ? 3.364 1.640 -13.687 1.00 95.56 93 PHE A N 1
ATOM 724 C CA . PHE A 1 93 ? 4.160 2.772 -13.211 1.00 95.56 93 PHE A CA 1
ATOM 725 C C . PHE A 1 93 ? 3.352 4.071 -13.178 1.00 95.56 93 PHE A C 1
ATOM 727 O O . PHE A 1 93 ? 3.350 4.769 -12.167 1.00 95.56 93 PHE A O 1
ATOM 734 N N . CYS A 1 94 ? 2.593 4.370 -14.237 1.00 93.38 94 CYS A N 1
ATOM 735 C CA . CYS A 1 94 ? 1.689 5.524 -14.260 1.00 93.38 94 CYS A CA 1
ATOM 736 C C . CYS A 1 94 ? 0.667 5.505 -13.125 1.00 93.38 94 CYS A C 1
ATOM 738 O O . CYS A 1 94 ? 0.489 6.506 -12.430 1.00 93.38 94 CYS A O 1
ATOM 740 N N . VAL A 1 95 ? -0.025 4.378 -12.953 1.00 95.56 95 VAL A N 1
ATOM 741 C CA . VAL A 1 95 ? -1.056 4.242 -11.921 1.00 95.56 95 VAL A CA 1
ATOM 742 C C . VAL A 1 95 ? -0.430 4.303 -10.531 1.00 95.56 95 VAL A C 1
ATOM 744 O O . VAL A 1 95 ? -0.990 4.955 -9.653 1.00 95.56 95 VAL A O 1
ATOM 747 N N . LEU A 1 96 ? 0.755 3.718 -10.341 1.00 96.69 96 LEU A N 1
ATOM 748 C CA . LEU A 1 96 ? 1.506 3.835 -9.097 1.00 96.69 96 LEU A CA 1
ATOM 749 C C . LEU A 1 96 ? 1.846 5.298 -8.790 1.00 96.69 96 LEU A C 1
ATOM 751 O O . LEU A 1 96 ? 1.563 5.756 -7.690 1.00 96.69 96 LEU A O 1
ATOM 755 N N . LEU A 1 97 ? 2.363 6.066 -9.756 1.00 95.75 97 LEU A N 1
ATOM 756 C CA . LEU A 1 97 ? 2.625 7.496 -9.557 1.00 95.75 97 LEU A CA 1
ATOM 757 C C . LEU A 1 97 ? 1.350 8.274 -9.221 1.00 95.75 97 LEU A C 1
ATOM 759 O O . LEU A 1 97 ? 1.379 9.115 -8.326 1.00 95.75 97 LEU A O 1
ATOM 763 N N . LYS A 1 98 ? 0.223 7.968 -9.878 1.00 95.31 98 LYS A N 1
ATOM 764 C CA . LYS A 1 98 ? -1.072 8.572 -9.540 1.00 95.31 98 LYS A CA 1
ATOM 765 C C . LYS A 1 98 ? -1.491 8.259 -8.108 1.00 95.31 98 LYS A C 1
ATOM 767 O O . LYS A 1 98 ? -1.861 9.173 -7.380 1.00 95.31 98 LYS A O 1
ATOM 772 N N . LEU A 1 99 ? -1.388 7.007 -7.672 1.00 96.81 99 LEU A N 1
ATOM 773 C CA . LEU A 1 99 ? -1.686 6.631 -6.288 1.00 96.81 99 LEU A CA 1
ATOM 774 C C . LEU A 1 99 ? -0.768 7.358 -5.294 1.00 96.81 99 LEU A C 1
ATOM 776 O O . LEU A 1 99 ? -1.228 7.879 -4.281 1.00 96.81 99 LEU A O 1
ATOM 780 N N . MET A 1 100 ? 0.526 7.430 -5.596 1.00 96.88 100 MET A N 1
ATOM 781 C CA . MET A 1 100 ? 1.514 8.015 -4.695 1.00 96.88 100 MET A CA 1
ATOM 782 C C . MET A 1 100 ? 1.354 9.534 -4.581 1.00 96.88 100 MET A C 1
ATOM 784 O O . MET A 1 100 ? 1.283 10.037 -3.462 1.00 96.88 100 MET A O 1
ATOM 788 N N . TYR A 1 101 ? 1.222 10.257 -5.695 1.00 95.94 101 TYR A N 1
ATOM 789 C CA . TYR A 1 101 ? 1.166 11.722 -5.702 1.00 95.94 101 TYR A CA 1
ATOM 790 C C . TYR A 1 101 ? -0.255 12.284 -5.653 1.00 95.94 101 TYR A C 1
ATOM 792 O O . TYR A 1 101 ? -0.547 13.116 -4.800 1.00 95.94 101 TYR A O 1
ATOM 800 N N . ASP A 1 102 ? -1.144 11.852 -6.548 1.00 95.62 102 ASP A N 1
ATOM 801 C CA . ASP A 1 102 ? -2.480 12.447 -6.676 1.00 95.62 102 ASP A CA 1
ATOM 802 C C . ASP A 1 102 ? -3.447 11.954 -5.587 1.00 95.62 102 ASP A C 1
ATOM 804 O O . ASP A 1 102 ? -4.257 12.735 -5.095 1.00 95.62 102 ASP A O 1
ATOM 808 N N . TYR A 1 103 ? -3.352 10.683 -5.174 1.00 96.00 103 TYR A N 1
ATOM 809 C CA . TYR A 1 103 ? -4.147 10.148 -4.055 1.00 96.00 103 TYR A CA 1
ATOM 810 C C . TYR A 1 103 ? -3.481 10.376 -2.691 1.00 96.00 103 TYR A C 1
ATOM 812 O O . TYR A 1 103 ? -4.099 10.112 -1.662 1.00 96.00 103 TYR A O 1
ATOM 820 N N . GLY A 1 104 ? -2.235 10.860 -2.668 1.00 96.50 104 GLY A N 1
ATOM 821 C CA . GLY A 1 104 ? -1.495 11.151 -1.440 1.00 96.50 104 GLY A CA 1
ATOM 822 C C . GLY A 1 104 ? -0.983 9.917 -0.694 1.00 96.50 104 GLY A C 1
ATOM 823 O O . GLY A 1 104 ? -0.643 10.022 0.484 1.00 96.50 104 GLY A O 1
ATOM 824 N N . LEU A 1 105 ? -0.901 8.747 -1.343 1.00 96.88 105 LEU A N 1
ATOM 825 C CA . LEU A 1 105 ? -0.418 7.527 -0.686 1.00 96.88 105 LEU A CA 1
ATOM 826 C C . LEU A 1 105 ? 1.051 7.649 -0.255 1.00 96.88 105 LEU A C 1
ATOM 828 O O . LEU A 1 105 ? 1.443 7.066 0.752 1.00 96.88 105 LEU A O 1
ATOM 832 N N . ARG A 1 106 ? 1.858 8.453 -0.959 1.00 96.81 106 ARG A N 1
ATOM 833 C CA . ARG A 1 106 ? 3.267 8.678 -0.607 1.00 96.81 106 ARG A CA 1
ATOM 834 C C . ARG A 1 106 ? 3.457 9.234 0.801 1.00 96.81 106 ARG A C 1
ATOM 836 O O . ARG A 1 106 ? 4.436 8.904 1.461 1.00 96.81 106 ARG A O 1
ATOM 843 N N . GLU A 1 107 ? 2.497 10.018 1.292 1.00 96.38 107 GLU A N 1
ATOM 844 C CA . GLU A 1 107 ? 2.549 10.614 2.630 1.00 96.38 107 GLU A CA 1
ATOM 845 C C . GLU A 1 107 ? 2.536 9.546 3.733 1.00 96.38 107 GLU A C 1
ATOM 847 O O . GLU A 1 107 ? 2.965 9.812 4.853 1.00 96.38 107 GLU A O 1
ATOM 852 N N . PHE A 1 108 ? 2.085 8.324 3.421 1.00 95.19 108 PHE A N 1
ATOM 853 C CA . PHE A 1 108 ? 2.079 7.195 4.348 1.00 95.19 108 PHE A CA 1
ATOM 854 C C . PHE A 1 108 ? 3.480 6.586 4.498 1.00 95.19 108 PHE A C 1
ATOM 856 O O . PHE A 1 108 ? 3.741 5.905 5.484 1.00 95.19 108 PHE A O 1
ATOM 863 N N . TYR A 1 109 ? 4.371 6.820 3.534 1.00 92.81 109 TYR A N 1
ATOM 864 C CA . TYR A 1 109 ? 5.712 6.238 3.485 1.00 92.81 109 TYR A CA 1
ATOM 865 C C . TYR A 1 109 ? 6.829 7.222 3.835 1.00 92.81 109 TYR A C 1
ATOM 867 O O . TYR A 1 109 ? 7.982 6.804 3.910 1.00 92.81 109 TYR A O 1
ATOM 875 N N . LYS A 1 110 ? 6.508 8.505 4.033 1.00 92.00 110 LYS A N 1
ATOM 876 C CA . LYS A 1 110 ? 7.483 9.506 4.472 1.00 92.00 110 LYS A CA 1
ATOM 877 C C . LYS A 1 110 ? 8.065 9.171 5.843 1.00 92.00 110 LYS A C 1
ATOM 879 O O . LYS A 1 110 ? 7.429 8.498 6.662 1.00 92.00 110 LYS A O 1
ATOM 884 N N . ASP A 1 111 ? 9.260 9.701 6.083 1.00 87.06 111 ASP A N 1
ATOM 885 C CA . ASP A 1 111 ? 10.000 9.523 7.327 1.00 87.06 111 ASP A CA 1
ATOM 886 C C . ASP A 1 111 ? 9.131 9.780 8.566 1.00 87.06 111 ASP A C 1
ATOM 888 O O . ASP A 1 111 ? 8.337 10.717 8.631 1.00 87.06 111 ASP A O 1
ATOM 892 N N . GLY A 1 112 ? 9.267 8.900 9.559 1.00 88.31 112 GLY A N 1
ATOM 893 C CA . GLY A 1 112 ? 8.510 8.969 10.810 1.00 88.31 112 GLY A CA 1
ATOM 894 C C . GLY A 1 112 ? 7.083 8.412 10.748 1.00 88.31 112 GLY A C 1
ATOM 895 O O . GLY A 1 112 ? 6.477 8.240 11.804 1.00 88.31 112 GLY A O 1
ATOM 896 N N . PHE A 1 113 ? 6.556 8.064 9.565 1.00 92.38 113 PHE A N 1
ATOM 897 C CA . PHE A 1 113 ? 5.221 7.467 9.385 1.00 92.38 113 PHE A CA 1
ATOM 898 C C . PHE A 1 113 ? 4.079 8.272 10.038 1.00 92.38 113 PHE A C 1
ATOM 900 O O . PHE A 1 113 ? 3.039 7.707 10.389 1.00 92.38 113 PHE A O 1
ATOM 907 N N . GLU A 1 114 ? 4.245 9.589 10.204 1.00 95.06 114 GLU A N 1
ATOM 908 C CA . GLU A 1 114 ? 3.304 10.449 10.941 1.00 95.06 114 GLU A CA 1
ATOM 909 C C . GLU A 1 114 ? 1.876 10.337 10.396 1.00 95.06 114 GLU A C 1
ATOM 911 O O . GLU A 1 114 ? 0.917 10.191 11.157 1.00 95.06 114 GLU A O 1
ATOM 916 N N . THR A 1 115 ? 1.736 10.306 9.068 1.00 95.62 115 THR A N 1
ATOM 917 C CA . THR A 1 115 ? 0.435 10.151 8.409 1.00 95.62 115 THR A CA 1
ATOM 918 C C . THR A 1 115 ? -0.206 8.802 8.728 1.00 95.62 115 THR A C 1
ATOM 920 O O . THR A 1 115 ? -1.407 8.745 8.984 1.00 95.62 115 THR A O 1
ATOM 923 N N . VAL A 1 116 ? 0.564 7.710 8.773 1.00 95.81 116 VAL A N 1
ATOM 924 C CA . VAL A 1 116 ? 0.029 6.389 9.142 1.00 95.81 116 VAL A CA 1
ATOM 925 C C . VAL A 1 116 ? -0.403 6.386 10.601 1.00 95.81 116 VAL A C 1
ATOM 927 O O . VAL A 1 116 ? -1.508 5.936 10.889 1.00 95.81 116 VAL A O 1
ATOM 930 N N . TYR A 1 117 ? 0.396 6.937 11.516 1.00 97.06 117 TYR A N 1
ATOM 931 C CA . TYR A 1 117 ? 0.003 7.044 12.924 1.00 97.06 117 TYR A CA 1
ATOM 932 C C . TYR A 1 117 ? -1.266 7.881 13.113 1.00 97.06 117 TYR A C 1
ATOM 934 O O . TYR A 1 117 ? -2.142 7.490 13.886 1.00 97.06 117 TYR A O 1
ATOM 942 N N . LEU A 1 118 ? -1.426 8.969 12.353 1.00 97.69 118 LEU A N 1
ATOM 943 C CA . LEU A 1 118 ? -2.665 9.743 12.337 1.00 97.69 118 LEU A CA 1
ATOM 944 C C . LEU A 1 118 ? -3.851 8.902 11.845 1.00 97.69 118 LEU A C 1
ATOM 946 O O . LEU A 1 118 ? -4.908 8.910 12.478 1.00 97.69 118 LEU A O 1
ATOM 950 N N . LYS A 1 119 ? -3.686 8.140 10.756 1.00 98.06 119 LYS A N 1
ATOM 951 C CA . LYS A 1 119 ? -4.736 7.241 10.251 1.00 98.06 119 LYS A CA 1
ATOM 952 C C . LYS A 1 119 ? -5.078 6.153 11.278 1.00 98.06 119 LYS A C 1
ATOM 954 O O . LYS A 1 119 ? -6.248 5.886 11.518 1.00 98.06 119 LYS A O 1
ATOM 959 N N . LEU A 1 120 ? -4.095 5.578 11.965 1.00 98.25 120 LEU A N 1
ATOM 960 C CA . LEU A 1 120 ? -4.322 4.587 13.023 1.00 98.25 120 LEU A CA 1
ATOM 961 C C . LEU A 1 120 ? -5.068 5.179 14.229 1.00 98.25 120 LEU A C 1
ATOM 963 O O . LEU A 1 120 ? -5.960 4.532 14.776 1.00 98.25 120 LEU A O 1
ATOM 967 N N . TYR A 1 121 ? -4.758 6.420 14.611 1.00 98.25 121 TYR A N 1
ATOM 968 C CA . TYR A 1 121 ? -5.508 7.144 15.637 1.00 98.25 121 TYR A CA 1
ATOM 969 C C . TYR A 1 121 ? -6.969 7.367 15.221 1.00 98.25 121 TYR A C 1
ATOM 971 O O . TYR A 1 121 ? -7.883 7.105 16.003 1.00 98.25 121 TYR A O 1
ATOM 979 N N . GLN A 1 122 ? -7.197 7.792 13.974 1.00 98.50 122 GLN A N 1
ATOM 980 C CA . GLN A 1 122 ? -8.539 7.963 13.412 1.00 98.50 122 GLN A CA 1
ATOM 981 C C . GLN A 1 122 ? -9.320 6.642 13.388 1.00 98.50 122 GLN A C 1
ATOM 983 O O . GLN A 1 122 ? -10.487 6.624 13.769 1.00 98.50 122 GLN A O 1
ATOM 988 N N . LEU A 1 123 ? -8.677 5.525 13.024 1.00 98.50 123 LEU A N 1
ATOM 989 C CA . LEU A 1 123 ? -9.299 4.199 13.071 1.00 98.50 123 LEU A CA 1
ATOM 990 C C . LEU A 1 123 ? -9.727 3.852 14.499 1.00 98.50 123 LEU A C 1
ATOM 992 O O . LEU A 1 123 ? -10.848 3.397 14.706 1.00 98.50 123 LEU A O 1
ATOM 996 N N . ASN A 1 124 ? -8.868 4.117 15.485 1.00 97.88 124 ASN A N 1
ATOM 997 C CA . ASN A 1 124 ? -9.177 3.844 16.885 1.00 97.88 124 ASN A CA 1
ATOM 998 C C . ASN A 1 124 ? -10.385 4.661 17.379 1.00 97.88 124 ASN A C 1
ATOM 1000 O O . ASN A 1 124 ? -11.228 4.141 18.106 1.00 97.88 124 ASN A O 1
A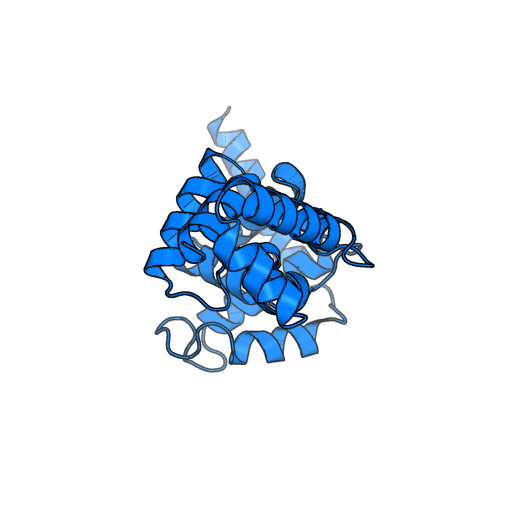TOM 1004 N N . LYS A 1 125 ? -10.515 5.918 16.931 1.00 98.38 125 LYS A N 1
ATOM 1005 C CA . LYS A 1 125 ? -11.691 6.758 17.214 1.00 98.38 125 LYS A CA 1
ATOM 1006 C C . LYS A 1 125 ? -12.963 6.226 16.556 1.00 98.38 125 LYS A C 1
ATOM 1008 O O . LYS A 1 125 ? -13.997 6.152 17.209 1.00 98.38 125 LYS A O 1
ATOM 1013 N N . LEU A 1 126 ? -12.879 5.768 15.308 1.00 98.38 126 LEU A N 1
ATOM 1014 C CA . LEU A 1 126 ? -14.014 5.124 14.640 1.00 98.38 126 LEU A CA 1
ATOM 1015 C C . LEU A 1 126 ? -14.433 3.823 15.341 1.00 98.38 126 LEU A C 1
ATOM 1017 O O . LEU A 1 126 ? -15.624 3.545 15.440 1.00 98.38 126 LEU A O 1
ATOM 1021 N N . MET A 1 127 ? -13.482 3.041 15.861 1.00 98.31 127 MET A N 1
ATOM 1022 C CA . MET A 1 127 ? -13.790 1.846 16.654 1.00 98.31 127 MET A CA 1
ATOM 1023 C C . MET A 1 127 ? -14.489 2.190 17.970 1.00 98.31 127 MET A C 1
ATOM 1025 O O . MET A 1 127 ? -15.442 1.507 18.335 1.00 98.31 127 MET A O 1
ATOM 1029 N N . GLU A 1 128 ? -14.039 3.236 18.668 1.00 98.25 128 GLU A N 1
ATOM 1030 C CA . GLU A 1 128 ? -14.672 3.732 19.896 1.00 98.25 128 GLU A CA 1
ATOM 1031 C C . GLU A 1 128 ? -16.143 4.106 19.658 1.00 98.25 128 GLU A C 1
ATOM 1033 O O . GLU A 1 128 ? -17.008 3.750 20.456 1.00 98.25 128 GLU A O 1
ATOM 1038 N N . GLU A 1 129 ? -16.439 4.761 18.533 1.00 98.19 129 GLU A N 1
ATOM 1039 C CA . GLU A 1 129 ? -17.792 5.203 18.185 1.00 98.19 129 GLU A CA 1
ATOM 1040 C C . GLU A 1 129 ? -18.684 4.076 17.637 1.00 98.19 129 GLU A C 1
ATOM 1042 O O . GLU A 1 129 ? -19.859 3.990 17.997 1.00 98.19 129 GLU A O 1
ATOM 1047 N N . GLN A 1 130 ? -18.156 3.215 16.758 1.00 98.06 130 GLN A N 1
ATOM 1048 C CA . GLN A 1 130 ? -18.964 2.265 15.976 1.00 98.06 130 GLN A CA 1
ATOM 1049 C C . GLN A 1 130 ? -18.930 0.827 16.506 1.00 98.06 130 GLN A C 1
ATOM 1051 O O . GLN A 1 130 ? -19.885 0.079 16.299 1.00 98.06 130 GLN A O 1
ATOM 1056 N N . ILE A 1 131 ? -17.849 0.421 17.182 1.00 97.69 131 ILE A N 1
ATOM 1057 C CA . ILE A 1 131 ? -17.662 -0.939 17.715 1.00 97.69 131 ILE A CA 1
ATOM 1058 C C . ILE A 1 131 ? -17.113 -0.879 19.161 1.00 97.69 131 ILE A C 1
ATOM 1060 O O . ILE A 1 131 ? -16.081 -1.490 19.473 1.00 97.69 131 ILE A O 1
ATOM 1064 N N . PRO A 1 132 ? -17.794 -0.174 20.090 1.00 98.00 132 PRO A N 1
ATOM 1065 C CA . PRO A 1 132 ? -17.257 0.146 21.418 1.00 98.00 132 PRO A CA 1
ATOM 1066 C C . PRO A 1 132 ? -16.888 -1.091 22.247 1.00 98.00 132 PRO A C 1
ATOM 1068 O O . PRO A 1 132 ? -15.958 -1.051 23.050 1.00 98.00 132 PRO A O 1
ATOM 1071 N N . HIS A 1 133 ? -17.586 -2.216 22.052 1.00 98.12 133 HIS A N 1
ATOM 1072 C CA . HIS A 1 133 ? -17.265 -3.469 22.738 1.00 98.12 133 HIS A CA 1
ATOM 1073 C C . HIS A 1 133 ? -15.863 -3.982 22.369 1.00 98.12 133 HIS A C 1
ATOM 1075 O O . HIS A 1 133 ? -15.083 -4.331 23.256 1.00 98.12 133 HIS A O 1
ATOM 1081 N N . LEU A 1 134 ? -15.525 -3.990 21.074 1.00 98.19 134 LEU A N 1
ATOM 1082 C CA . LEU A 1 134 ? -14.212 -4.430 20.606 1.00 98.19 134 LEU A CA 1
ATOM 1083 C C . LEU A 1 134 ? -13.119 -3.439 21.009 1.00 98.19 134 LEU A C 1
ATOM 1085 O O . LEU A 1 134 ? -12.070 -3.859 21.488 1.00 98.19 134 LEU A O 1
ATOM 1089 N N . PHE A 1 135 ? -13.388 -2.137 20.879 1.00 98.44 135 PHE A N 1
ATOM 1090 C CA . PHE A 1 135 ? -12.476 -1.083 21.326 1.00 98.44 135 PHE A CA 1
ATOM 1091 C C . PHE A 1 135 ? -12.094 -1.246 22.806 1.00 98.44 135 PHE A C 1
ATOM 1093 O O . PHE A 1 135 ? -10.912 -1.298 23.147 1.00 98.44 135 PHE A O 1
ATOM 1100 N N . ASN A 1 136 ? -13.086 -1.415 23.686 1.00 98.44 136 ASN A N 1
ATOM 1101 C CA . ASN A 1 136 ? -12.846 -1.623 25.114 1.00 98.44 136 ASN A CA 1
ATOM 1102 C C . ASN A 1 136 ? -12.072 -2.917 25.387 1.00 98.44 136 ASN A C 1
ATOM 1104 O O . ASN A 1 136 ? -11.189 -2.932 26.244 1.00 98.44 136 ASN A O 1
ATOM 1108 N N . HIS A 1 137 ? -12.366 -3.991 24.647 1.00 98.50 137 HIS A N 1
ATOM 1109 C CA . HIS A 1 137 ? -11.627 -5.244 24.762 1.00 98.50 137 HIS A CA 1
ATOM 1110 C C . HIS A 1 137 ? -10.156 -5.082 24.355 1.00 98.50 137 HIS A C 1
ATOM 1112 O O . HIS A 1 137 ? -9.275 -5.544 25.076 1.00 98.50 137 HIS A O 1
ATOM 1118 N N . PHE A 1 138 ? -9.869 -4.396 23.247 1.00 98.44 138 PHE A N 1
ATOM 1119 C CA . PHE A 1 138 ? -8.495 -4.128 22.815 1.00 98.44 138 PHE A CA 1
ATOM 1120 C C . PHE A 1 138 ? -7.743 -3.275 23.839 1.00 98.44 138 PHE A C 1
ATOM 1122 O O . PHE A 1 138 ? -6.653 -3.668 24.256 1.00 98.44 138 PHE A O 1
ATOM 1129 N N . ASN A 1 139 ? -8.353 -2.197 24.340 1.00 97.94 139 ASN A N 1
ATOM 1130 C CA . ASN A 1 139 ? -7.746 -1.348 25.370 1.00 97.94 139 ASN A CA 1
ATOM 1131 C C . ASN A 1 139 ? -7.455 -2.114 26.668 1.00 97.94 139 ASN A C 1
ATOM 1133 O O . ASN A 1 139 ? -6.370 -1.976 27.229 1.00 97.94 139 ASN A O 1
ATOM 1137 N N . ALA A 1 140 ? -8.386 -2.957 27.127 1.00 98.50 140 ALA A N 1
ATOM 1138 C CA . ALA A 1 140 ? -8.198 -3.767 28.332 1.00 98.50 140 ALA A CA 1
ATOM 1139 C C . ALA A 1 140 ? -7.039 -4.774 28.209 1.00 98.50 140 ALA A C 1
ATOM 1141 O O . ALA A 1 140 ? -6.475 -5.182 29.222 1.00 98.50 140 ALA A O 1
ATOM 1142 N N . ASN A 1 141 ? -6.677 -5.156 26.981 1.00 98.44 141 ASN A N 1
ATOM 1143 C CA . ASN A 1 141 ? -5.588 -6.088 26.687 1.00 98.44 141 ASN A CA 1
ATOM 1144 C C . ASN A 1 141 ? -4.321 -5.399 26.147 1.00 98.44 141 ASN A C 1
ATOM 1146 O O . ASN A 1 141 ? -3.378 -6.089 25.766 1.00 98.44 141 ASN A O 1
ATOM 1150 N N . GLY A 1 142 ? -4.281 -4.062 26.097 1.00 97.94 142 GLY A N 1
ATOM 1151 C CA . GLY A 1 142 ? -3.136 -3.315 25.564 1.00 97.94 142 GLY A CA 1
ATOM 1152 C C . GLY A 1 142 ? -2.887 -3.529 24.065 1.00 97.94 142 GLY A C 1
ATOM 1153 O O . GLY A 1 142 ? -1.745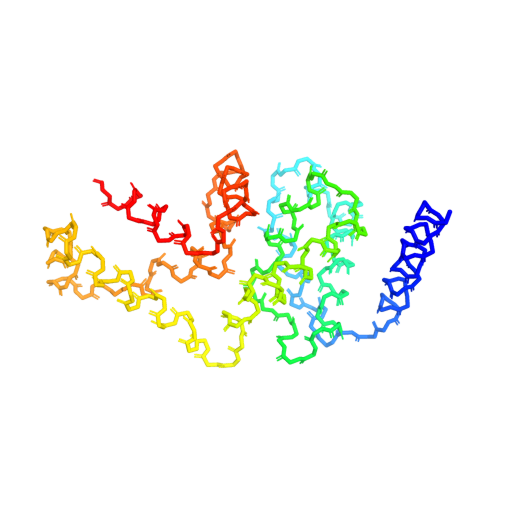 -3.446 23.621 1.00 97.94 142 GLY A O 1
ATOM 1154 N N . ILE A 1 143 ? -3.930 -3.840 23.287 1.00 98.31 143 ILE A N 1
ATOM 1155 C CA . ILE A 1 143 ? -3.837 -4.004 21.831 1.00 98.31 143 ILE A CA 1
ATOM 1156 C C . ILE A 1 143 ? -4.016 -2.641 21.167 1.00 98.31 143 ILE A C 1
ATOM 1158 O O . ILE A 1 143 ? -5.098 -2.058 21.191 1.00 98.31 143 ILE A O 1
ATOM 1162 N N . GLU A 1 144 ? -2.963 -2.156 20.519 1.00 97.31 144 GLU A N 1
ATOM 1163 C CA . GLU A 1 144 ? -2.976 -0.874 19.817 1.00 97.31 144 GLU A CA 1
ATOM 1164 C C . GLU A 1 144 ? -3.139 -1.047 18.301 1.00 97.31 144 GLU A C 1
ATOM 1166 O O . GLU A 1 144 ? -2.668 -2.021 17.711 1.00 97.31 144 GLU A O 1
ATOM 1171 N N . ALA A 1 145 ? -3.751 -0.057 17.639 1.00 97.69 145 ALA A N 1
ATOM 1172 C CA . ALA A 1 145 ? -4.023 -0.088 16.198 1.00 97.69 145 ALA A CA 1
ATOM 1173 C C . ALA A 1 145 ? -2.776 -0.370 15.340 1.00 97.69 145 ALA A C 1
ATOM 1175 O O . ALA A 1 145 ? -2.844 -1.108 14.354 1.00 97.69 145 ALA A O 1
ATOM 1176 N N . HIS A 1 146 ? -1.612 0.157 15.732 1.00 96.44 146 HIS A N 1
ATOM 1177 C CA . HIS A 1 146 ? -0.362 -0.045 14.998 1.00 96.44 146 HIS A CA 1
ATOM 1178 C C . HIS A 1 146 ? 0.081 -1.521 14.945 1.00 96.44 146 HIS A C 1
ATOM 1180 O O . HIS A 1 146 ? 0.760 -1.920 13.995 1.00 96.44 146 HIS A O 1
ATOM 1186 N N . MET A 1 147 ? -0.331 -2.344 15.917 1.00 97.00 147 MET A N 1
ATOM 1187 C CA . MET A 1 147 ? 0.059 -3.753 16.011 1.00 97.00 147 MET A CA 1
ATOM 1188 C C . MET A 1 147 ? -0.589 -4.618 14.923 1.00 97.00 147 MET A C 1
ATOM 1190 O O . MET A 1 147 ? -0.004 -5.620 14.515 1.00 97.00 147 MET A O 1
ATOM 1194 N N . TYR A 1 148 ? -1.776 -4.239 14.432 1.00 96.50 148 TYR A N 1
ATOM 1195 C CA . TYR A 1 148 ? -2.538 -5.045 13.470 1.00 96.50 148 TYR A CA 1
ATOM 1196 C C . TYR A 1 148 ? -2.883 -4.314 12.164 1.00 96.50 148 TYR A C 1
ATOM 1198 O O . TYR A 1 148 ? -2.936 -4.957 11.117 1.00 96.50 148 TYR A O 1
ATOM 1206 N N . ALA A 1 149 ? -3.074 -2.989 12.187 1.00 97.38 149 ALA A N 1
ATOM 1207 C CA . ALA A 1 149 ? -3.583 -2.237 11.038 1.00 97.38 149 ALA A CA 1
ATOM 1208 C C . ALA A 1 149 ? -2.510 -1.485 10.236 1.00 97.38 149 ALA A C 1
ATOM 1210 O O . ALA A 1 149 ? -2.803 -1.022 9.135 1.00 97.38 149 ALA A O 1
ATOM 1211 N N . SER A 1 150 ? -1.258 -1.393 10.705 1.00 95.25 150 SER A N 1
ATOM 1212 C CA . SER A 1 150 ? -0.203 -0.652 9.983 1.00 95.25 150 SER A CA 1
ATOM 1213 C C . SER A 1 150 ? -0.053 -1.113 8.529 1.00 95.25 150 SER A C 1
ATOM 1215 O O . SER A 1 150 ? -0.040 -0.296 7.611 1.00 95.25 150 SER A O 1
ATOM 1217 N N . GLN A 1 151 ? -0.027 -2.432 8.292 1.00 94.38 151 GLN A N 1
ATOM 1218 C CA . GLN A 1 151 ? 0.067 -2.976 6.931 1.00 94.38 151 GLN A CA 1
ATOM 1219 C C . GLN A 1 151 ? -1.211 -2.788 6.107 1.00 94.38 151 GLN A C 1
ATOM 1221 O O . GLN A 1 151 ? -1.133 -2.794 4.880 1.00 94.38 151 GLN A O 1
ATOM 1226 N N . TRP A 1 152 ? -2.375 -2.616 6.735 1.00 97.12 152 TRP A N 1
ATOM 1227 C CA . TRP A 1 152 ? -3.627 -2.388 6.011 1.00 97.12 152 TRP A CA 1
ATOM 1228 C C . TRP A 1 152 ? -3.570 -1.062 5.256 1.00 97.12 152 TRP A C 1
ATOM 1230 O O . TRP A 1 152 ? -3.833 -1.035 4.057 1.00 97.12 152 TRP A O 1
ATOM 1240 N N . PHE A 1 153 ? -3.109 -0.002 5.926 1.00 95.88 153 PHE A N 1
ATOM 1241 C CA . PHE A 1 153 ? -2.918 1.313 5.316 1.00 95.88 153 PHE A CA 1
ATOM 1242 C C . PHE A 1 153 ? -1.678 1.360 4.420 1.00 95.88 153 PHE A C 1
ATOM 1244 O O . PHE A 1 153 ? -1.785 1.750 3.262 1.00 95.88 153 PHE A O 1
ATOM 1251 N N . LEU A 1 154 ? -0.521 0.897 4.912 1.00 93.44 154 LEU A N 1
ATOM 1252 C CA . LEU A 1 154 ? 0.744 0.952 4.165 1.00 93.44 154 LEU A CA 1
ATOM 1253 C C . LEU A 1 154 ? 0.748 0.117 2.888 1.00 93.44 154 LEU A C 1
ATOM 1255 O O . LEU A 1 154 ? 1.581 0.347 2.026 1.00 93.44 154 LEU A O 1
ATOM 1259 N N . THR A 1 155 ? -0.102 -0.898 2.764 1.00 94.31 155 THR A N 1
ATOM 1260 C CA . THR A 1 155 ? -0.092 -1.772 1.580 1.00 94.31 155 THR A CA 1
ATOM 1261 C C . THR A 1 155 ? -1.437 -1.811 0.876 1.00 94.31 155 THR A C 1
ATOM 1263 O O . THR A 1 155 ? -1.606 -2.610 -0.036 1.00 94.31 155 THR A O 1
ATOM 1266 N N . LEU A 1 156 ? -2.411 -0.990 1.284 1.00 96.19 156 LEU A N 1
ATOM 1267 C CA . LEU A 1 156 ? -3.794 -1.076 0.797 1.00 96.19 156 LEU A CA 1
ATOM 1268 C C . LEU A 1 156 ? -4.335 -2.517 0.880 1.00 96.19 156 LEU A C 1
ATOM 1270 O O . LEU A 1 156 ? -4.928 -3.033 -0.062 1.00 96.19 156 LEU A O 1
ATOM 1274 N N . PHE A 1 157 ? -4.061 -3.195 2.000 1.00 97.00 157 PHE A N 1
ATOM 1275 C CA . PHE A 1 157 ? -4.397 -4.604 2.266 1.00 97.00 157 PHE A CA 1
ATOM 1276 C C . PHE A 1 157 ? -3.703 -5.658 1.367 1.00 97.00 157 PHE A C 1
ATOM 1278 O O . PHE A 1 157 ? -3.860 -6.860 1.603 1.00 97.00 157 PHE A O 1
ATOM 1285 N N . THR A 1 158 ? -2.878 -5.253 0.396 1.00 95.81 158 THR A N 1
ATOM 1286 C CA . THR A 1 158 ? -2.259 -6.150 -0.604 1.00 95.81 158 THR A CA 1
ATOM 1287 C C . THR A 1 158 ? -1.312 -7.195 -0.003 1.00 95.81 158 THR A C 1
ATOM 1289 O O . THR A 1 158 ? -1.147 -8.271 -0.574 1.00 95.81 158 THR A O 1
ATOM 1292 N N . ALA A 1 159 ? -0.708 -6.930 1.161 1.00 94.38 159 ALA A N 1
ATOM 1293 C CA . ALA A 1 159 ? 0.296 -7.822 1.746 1.00 94.38 159 ALA A CA 1
ATOM 1294 C C . ALA A 1 159 ? -0.268 -9.056 2.473 1.00 94.38 159 ALA A C 1
ATOM 1296 O O . ALA A 1 159 ? 0.463 -10.023 2.690 1.00 94.38 159 ALA A O 1
ATOM 1297 N N . ARG A 1 160 ? -1.533 -9.023 2.916 1.00 92.94 160 ARG A N 1
ATOM 1298 C CA . ARG A 1 160 ? -2.090 -10.043 3.833 1.00 92.94 160 ARG A CA 1
ATOM 1299 C C . ARG A 1 160 ? -3.407 -10.657 3.382 1.00 92.94 160 ARG A C 1
ATOM 1301 O O . ARG A 1 160 ? -3.773 -11.707 3.904 1.00 92.94 160 ARG A O 1
ATOM 1308 N N . PHE A 1 161 ? -4.107 -10.030 2.443 1.00 96.19 161 PHE A N 1
ATOM 1309 C CA . PHE A 1 161 ? -5.436 -10.464 2.035 1.00 96.19 161 PHE A CA 1
ATOM 1310 C C . PHE A 1 161 ? -5.422 -11.149 0.661 1.00 96.19 161 PHE A C 1
ATOM 1312 O O . PHE A 1 161 ? -4.535 -10.885 -0.154 1.00 96.19 161 PHE A O 1
ATOM 1319 N N . PRO A 1 162 ? -6.397 -12.033 0.375 1.00 96.12 162 PRO A N 1
ATOM 1320 C CA . PRO A 1 162 ? -6.515 -12.669 -0.933 1.00 96.12 162 PRO A CA 1
ATOM 1321 C C . PRO A 1 162 ? -6.664 -11.655 -2.075 1.00 96.12 162 PRO A C 1
ATOM 1323 O O . PRO A 1 162 ? -7.379 -10.662 -1.942 1.00 96.12 162 PRO A O 1
ATOM 1326 N N . LEU A 1 163 ? -6.071 -11.953 -3.236 1.00 94.56 163 LEU A N 1
ATOM 1327 C CA . LEU A 1 163 ? -6.063 -11.055 -4.400 1.00 94.56 163 LEU A CA 1
ATOM 1328 C C . LEU A 1 163 ? -7.466 -10.608 -4.838 1.00 94.56 163 LEU A C 1
ATOM 1330 O O . LEU A 1 163 ? -7.670 -9.431 -5.100 1.00 94.56 163 LEU A O 1
A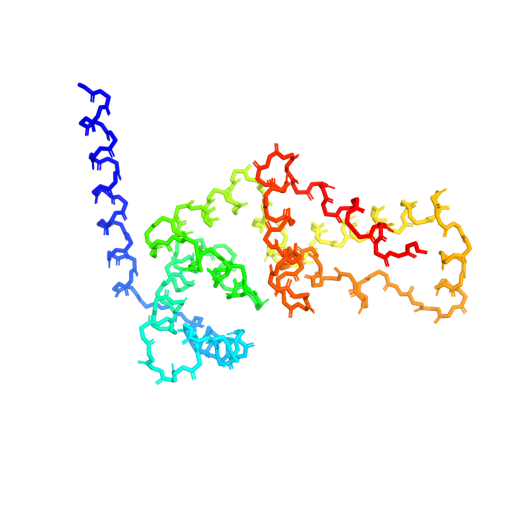TOM 1334 N N . PHE A 1 164 ? -8.458 -11.505 -4.844 1.00 95.06 164 PHE A N 1
ATOM 1335 C CA . PHE A 1 164 ? -9.826 -11.141 -5.236 1.00 95.06 164 PHE A CA 1
ATOM 1336 C C . PHE A 1 164 ? -10.430 -10.042 -4.345 1.00 95.06 164 PHE A C 1
ATOM 1338 O O . PHE A 1 164 ? -11.216 -9.230 -4.824 1.00 95.06 164 PHE A O 1
ATOM 1345 N N . PHE A 1 165 ? -10.068 -10.011 -3.059 1.00 95.75 165 PHE A N 1
ATOM 1346 C CA . PHE A 1 165 ? -10.518 -8.994 -2.111 1.00 95.75 165 PHE A CA 1
ATOM 1347 C C . PHE A 1 165 ? -9.750 -7.689 -2.320 1.00 95.75 165 PHE A C 1
ATOM 1349 O O . PHE A 1 165 ? -10.350 -6.623 -2.427 1.00 95.75 165 PHE A O 1
ATOM 1356 N N . VAL A 1 166 ? -8.430 -7.794 -2.476 1.00 96.50 166 VAL A N 1
ATOM 1357 C CA . VAL A 1 166 ? -7.545 -6.663 -2.774 1.00 96.50 166 VAL A CA 1
ATOM 1358 C C . VAL A 1 166 ? -7.983 -5.934 -4.046 1.00 96.50 166 VAL A C 1
ATOM 1360 O O . VAL A 1 166 ? -8.038 -4.710 -4.054 1.00 96.50 166 VAL A O 1
ATOM 1363 N N . PHE A 1 167 ? -8.367 -6.655 -5.100 1.00 95.38 167 PHE A N 1
ATOM 1364 C CA . PHE A 1 167 ? -8.810 -6.039 -6.355 1.00 95.38 167 PHE A CA 1
ATOM 1365 C C . PHE A 1 167 ? -10.074 -5.194 -6.158 1.00 95.38 167 PHE A C 1
ATOM 1367 O O . PHE A 1 167 ? -10.156 -4.090 -6.684 1.00 95.38 167 PHE A O 1
ATOM 1374 N N . ARG A 1 168 ? -11.011 -5.643 -5.312 1.00 97.19 168 ARG A N 1
ATOM 1375 C CA . ARG A 1 168 ? -12.194 -4.845 -4.951 1.00 97.19 168 ARG A CA 1
ATOM 1376 C C . ARG A 1 168 ? -11.846 -3.608 -4.139 1.00 97.19 168 ARG A C 1
ATOM 1378 O O . ARG A 1 168 ? -12.445 -2.563 -4.356 1.00 97.19 168 ARG A O 1
ATOM 1385 N N . ILE A 1 169 ? -10.875 -3.703 -3.234 1.00 96.00 169 ILE A N 1
ATOM 1386 C CA . ILE A 1 169 ? -10.388 -2.529 -2.502 1.00 96.00 169 ILE A CA 1
ATOM 1387 C C . ILE A 1 169 ? -9.776 -1.525 -3.476 1.00 96.00 169 ILE A C 1
ATOM 1389 O O . ILE A 1 169 ? -10.097 -0.345 -3.393 1.00 96.00 169 ILE A O 1
ATOM 1393 N N . MET A 1 170 ? -8.950 -1.984 -4.419 1.00 96.31 170 MET A N 1
ATOM 1394 C CA . MET A 1 170 ? -8.345 -1.119 -5.433 1.00 96.31 170 MET A CA 1
ATOM 1395 C C . MET A 1 170 ? -9.403 -0.420 -6.295 1.00 96.31 170 MET A C 1
ATOM 1397 O O . MET A 1 170 ? -9.290 0.787 -6.495 1.00 96.31 170 MET A O 1
ATOM 1401 N N . ASP A 1 171 ? -10.451 -1.132 -6.733 1.00 94.94 171 ASP A N 1
ATOM 1402 C CA . ASP A 1 171 ? -11.576 -0.544 -7.478 1.00 94.94 171 ASP A CA 1
ATOM 1403 C C . ASP A 1 171 ? -12.189 0.644 -6.714 1.00 94.94 171 ASP A C 1
ATOM 1405 O O . ASP A 1 171 ? -12.375 1.729 -7.268 1.00 94.94 171 ASP A O 1
ATOM 1409 N N . VAL A 1 172 ? -12.488 0.454 -5.424 1.00 95.38 172 VAL A N 1
ATOM 1410 C CA . VAL A 1 172 ? -13.147 1.487 -4.611 1.00 95.38 172 VAL A CA 1
ATOM 1411 C C . VAL A 1 172 ? -12.175 2.604 -4.230 1.00 95.38 172 VAL A C 1
ATOM 1413 O O . VAL A 1 172 ? -12.559 3.768 -4.280 1.00 95.38 172 VAL A O 1
ATOM 1416 N N . VAL A 1 173 ? -10.908 2.296 -3.934 1.00 95.31 173 VAL A N 1
ATOM 1417 C CA . VAL A 1 173 ? -9.872 3.309 -3.669 1.00 95.31 173 VAL A CA 1
ATOM 1418 C C . VAL A 1 173 ? -9.687 4.225 -4.875 1.00 95.31 173 VAL A C 1
ATOM 1420 O O . VAL A 1 173 ? -9.644 5.438 -4.700 1.00 95.31 173 VAL A O 1
ATOM 1423 N N . LEU A 1 174 ? -9.639 3.682 -6.094 1.00 93.06 174 LEU A N 1
ATOM 1424 C CA . LEU A 1 174 ? -9.523 4.479 -7.320 1.00 93.06 174 LEU A CA 1
ATOM 1425 C C . LEU A 1 174 ? -10.792 5.288 -7.639 1.00 93.06 174 LEU A C 1
ATOM 1427 O O . LEU A 1 174 ? -10.733 6.243 -8.407 1.00 93.06 174 LEU A O 1
ATOM 1431 N N . LEU A 1 175 ? -11.944 4.922 -7.075 1.00 94.56 175 LEU A N 1
ATOM 1432 C CA . LEU A 1 175 ? -13.197 5.650 -7.279 1.00 94.56 175 LEU A CA 1
ATOM 1433 C C . LEU A 1 175 ? -13.446 6.720 -6.206 1.00 94.56 175 LEU A C 1
ATOM 1435 O O . LEU A 1 175 ? -13.957 7.794 -6.517 1.00 94.56 175 LEU A O 1
ATOM 1439 N N . GLN A 1 176 ? -13.139 6.412 -4.946 1.00 94.69 176 GLN A N 1
ATOM 1440 C CA . GLN A 1 176 ? -13.564 7.181 -3.769 1.00 94.69 176 GLN A CA 1
ATOM 1441 C C . GLN A 1 176 ? -12.395 7.740 -2.946 1.00 94.69 176 GLN A C 1
ATOM 1443 O O . GLN A 1 176 ? -12.607 8.585 -2.080 1.00 94.69 176 GLN A O 1
ATOM 1448 N N . GLY A 1 177 ? -11.164 7.302 -3.213 1.00 95.38 177 GLY A N 1
ATOM 1449 C CA . GLY A 1 177 ? -9.963 7.735 -2.504 1.00 95.38 177 GLY A CA 1
ATOM 1450 C C . GLY A 1 177 ? -9.564 6.838 -1.327 1.00 95.38 177 GLY A C 1
ATOM 1451 O O . GLY A 1 177 ? -10.225 5.847 -0.996 1.00 95.38 177 GLY A O 1
ATOM 1452 N N . LEU A 1 178 ? -8.448 7.202 -0.684 1.00 96.50 178 LEU A N 1
ATOM 1453 C CA . LEU A 1 178 ? -7.803 6.409 0.373 1.00 96.50 178 LEU A CA 1
ATOM 1454 C C . LEU A 1 178 ? -8.622 6.305 1.666 1.00 96.50 178 LEU A C 1
ATOM 1456 O O . LEU A 1 178 ? -8.433 5.358 2.423 1.00 96.50 178 LEU A O 1
ATOM 1460 N N . ASP A 1 179 ? -9.551 7.223 1.935 1.00 95.56 179 ASP A N 1
ATOM 1461 C CA . ASP A 1 179 ? -10.360 7.153 3.160 1.00 95.56 179 ASP A CA 1
ATOM 1462 C C . ASP A 1 179 ? -11.322 5.947 3.167 1.00 95.56 179 ASP A C 1
ATOM 1464 O O . ASP A 1 179 ? -11.749 5.497 4.230 1.00 95.56 179 ASP A O 1
ATOM 1468 N N . THR A 1 180 ? -11.561 5.324 2.007 1.00 96.06 180 THR A N 1
ATOM 1469 C CA . THR A 1 180 ? -12.230 4.015 1.885 1.00 96.06 180 THR A CA 1
ATOM 1470 C C . THR A 1 180 ? -11.579 2.941 2.763 1.00 96.06 180 THR A C 1
ATOM 1472 O O . THR A 1 180 ? -12.263 2.051 3.270 1.00 96.06 180 THR A O 1
ATOM 1475 N N . LEU A 1 181 ? -10.264 3.021 2.993 1.00 97.69 181 LEU A N 1
ATOM 1476 C CA . LEU A 1 181 ? -9.535 2.049 3.812 1.00 97.69 181 LEU A CA 1
ATOM 1477 C C . LEU A 1 181 ? -10.092 1.964 5.239 1.00 97.69 181 LEU A C 1
ATOM 1479 O O . LEU A 1 181 ? -10.079 0.883 5.823 1.00 97.69 181 LEU A O 1
ATOM 1483 N N . PHE A 1 182 ? -10.637 3.060 5.779 1.00 98.19 182 PHE A N 1
ATOM 1484 C CA . PHE A 1 182 ? -11.315 3.046 7.076 1.00 98.19 182 PHE A CA 1
ATOM 1485 C C . PHE A 1 182 ? -12.581 2.200 7.062 1.00 98.19 182 PHE A C 1
ATOM 1487 O O . PHE A 1 182 ? -12.801 1.425 7.987 1.00 98.19 182 PHE A O 1
ATOM 1494 N N . GLN A 1 183 ? -13.393 2.320 6.012 1.00 97.25 183 GLN A N 1
ATOM 1495 C CA . GLN A 1 183 ? -14.629 1.549 5.877 1.00 97.25 183 GLN A CA 1
ATOM 1496 C C . GLN A 1 183 ? -14.320 0.054 5.788 1.00 97.25 183 GLN A C 1
ATOM 1498 O O . GLN A 1 183 ? -14.954 -0.750 6.466 1.00 97.25 183 GLN A O 1
ATOM 1503 N N . VAL A 1 184 ? -13.293 -0.308 5.013 1.00 97.94 184 VAL A N 1
ATOM 1504 C CA . VAL A 1 184 ? -12.810 -1.692 4.912 1.00 97.94 184 VAL A CA 1
ATOM 1505 C C . VAL A 1 184 ? -12.288 -2.188 6.262 1.00 97.94 184 VAL A C 1
ATOM 1507 O O . VAL A 1 184 ? -12.649 -3.283 6.684 1.00 97.94 184 VAL A O 1
ATOM 1510 N N . ALA A 1 185 ? -11.471 -1.392 6.960 1.00 98.12 185 ALA A N 1
ATOM 1511 C CA . ALA A 1 185 ? -10.924 -1.759 8.265 1.00 98.12 185 ALA A CA 1
ATOM 1512 C C . ALA A 1 185 ? -12.026 -1.976 9.315 1.00 98.12 185 ALA A C 1
ATOM 1514 O O . ALA A 1 185 ? -12.003 -2.984 10.013 1.00 98.12 185 ALA A O 1
ATOM 1515 N N . ILE A 1 186 ? -13.008 -1.073 9.396 1.00 98.19 186 ILE A N 1
ATOM 1516 C CA . ILE A 1 186 ? -14.152 -1.201 10.308 1.00 98.19 186 ILE A CA 1
ATOM 1517 C C . ILE A 1 186 ? -14.994 -2.428 9.955 1.00 98.19 186 ILE A C 1
ATOM 1519 O O . ILE A 1 186 ? -15.309 -3.207 10.847 1.00 98.19 186 ILE A O 1
ATOM 1523 N N . ALA A 1 187 ? -15.291 -2.658 8.673 1.00 97.19 187 ALA A N 1
ATOM 1524 C CA . ALA A 1 187 ? -16.058 -3.827 8.243 1.00 97.19 187 ALA A CA 1
ATOM 1525 C C . ALA A 1 187 ? -15.354 -5.162 8.551 1.00 97.19 187 ALA A C 1
ATOM 1527 O O . ALA A 1 187 ? -16.025 -6.157 8.793 1.00 97.19 187 ALA A O 1
ATOM 1528 N N . LEU A 1 188 ? -14.015 -5.196 8.552 1.00 97.19 188 LEU A N 1
ATOM 1529 C CA . LEU A 1 188 ? -13.233 -6.377 8.944 1.00 97.19 188 LEU A CA 1
ATOM 1530 C C . LEU A 1 188 ? -13.191 -6.609 10.461 1.00 97.19 188 LEU A C 1
ATOM 1532 O O . LEU A 1 188 ? -12.899 -7.723 10.891 1.00 97.19 188 LEU A O 1
ATOM 1536 N N .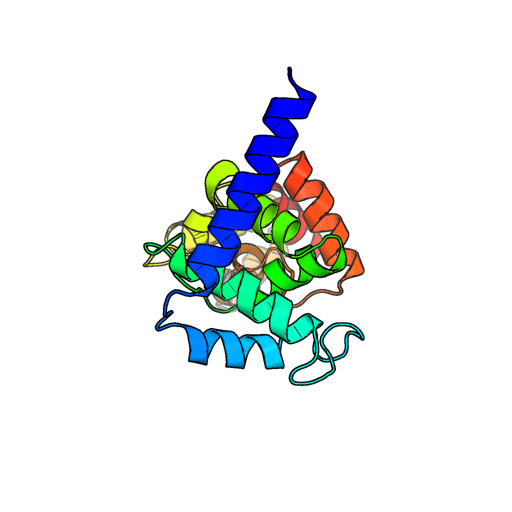 LEU A 1 189 ? -13.404 -5.559 11.257 1.00 96.81 189 LEU A N 1
ATOM 1537 C CA . LEU A 1 189 ? -13.375 -5.602 12.720 1.00 96.81 189 LEU A CA 1
ATOM 1538 C C . LEU A 1 189 ? -14.754 -5.890 13.340 1.00 96.81 189 LEU A C 1
ATOM 1540 O O . LEU A 1 189 ? -14.815 -6.196 14.529 1.00 96.81 189 LEU A O 1
ATOM 1544 N N . GLN A 1 190 ? -15.837 -5.766 12.568 1.00 88.44 190 GLN A N 1
ATOM 1545 C CA . GLN A 1 190 ? -17.198 -6.147 12.972 1.00 88.44 190 GLN A CA 1
ATOM 1546 C C . GLN A 1 190 ? -17.377 -7.667 12.998 1.00 88.44 190 GLN A C 1
ATOM 1548 O O . GLN A 1 190 ? -18.034 -8.141 13.953 1.00 88.44 190 GLN A O 1
#